Prote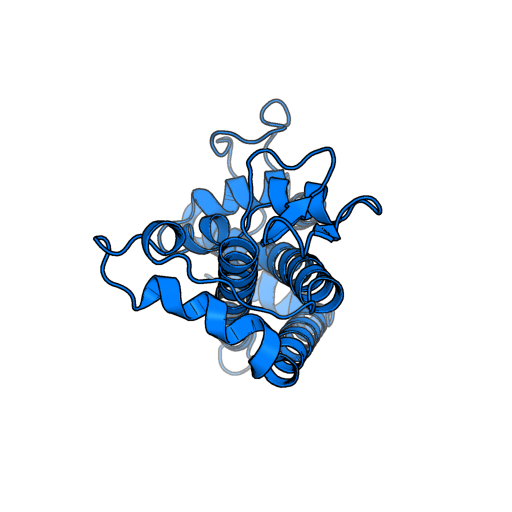in AF-A0A1R1IAG7-F1 (afdb_monomer)

pLDDT: mean 88.32, std 8.32, range [60.31, 97.88]

Foldseek 3Di:
DVQLLVVLLVCVVVCNLVVLLVLLVVLLVLCVVCVVPQVLLCVVVVDDPPDDCVVVVDFDLDFCLVSLLVSQLSLLVSLLLLLLSVQLVVCCVVPVHSFDPPQDAQPPQPVSVDTDHNGSVSLSPDDSSNSLSSQCPRPPRVLLSVLRDPQVNVQCPDPQWGQDSVVQWTDGPRDPDTGHPSNSSNSSVSSSVSSVVSSVVSVVSCVSNDPVVD

Solvent-accessible surface area (backbone atoms only — not comparable to full-atom values): 12077 Å² total; per-residue (Å²): 100,68,44,41,34,55,53,40,36,54,33,49,76,70,43,54,52,56,57,52,51,51,52,51,52,53,50,53,48,53,49,60,76,42,36,90,77,32,56,70,21,48,46,69,79,76,48,60,94,88,64,57,56,73,81,70,65,68,70,79,94,68,87,57,52,69,62,51,49,50,53,35,49,52,40,48,52,57,44,58,69,55,49,55,60,62,52,26,49,49,18,16,74,77,66,50,31,33,42,45,60,69,90,69,74,52,73,90,29,85,62,63,90,53,76,60,47,85,27,52,73,52,46,67,70,47,56,62,72,48,48,38,26,59,41,49,74,36,89,97,47,27,64,53,48,72,40,54,59,66,63,58,46,58,21,58,70,37,92,72,38,44,70,39,79,88,81,46,26,51,44,33,97,59,50,95,58,94,37,43,47,62,59,50,27,26,51,36,36,30,30,54,51,35,45,54,55,50,51,56,52,50,55,56,48,53,58,56,42,34,76,91,74,109

Nearest PDB structures (foldseek):
  8xm6-assembly1_B  TM=2.042E-01  e=6.986E+00  Homo sapiens

Mean predicted aligned error: 5.47 Å

Radius of gyration: 18.98 Å; Cα contacts (8 Å, |Δi|>4): 256; chains: 1; bounding box: 51×34×49 Å

Structure (mmCIF, N/CA/C/O backbone):
data_AF-A0A1R1IAG7-F1
#
_entry.id   AF-A0A1R1IAG7-F1
#
loop_
_atom_site.group_PDB
_atom_site.id
_atom_site.type_symbol
_atom_site.label_atom_id
_atom_site.label_alt_id
_atom_site.label_comp_id
_atom_site.label_asym_id
_atom_site.label_entity_id
_atom_site.label_seq_id
_atom_site.pdbx_PDB_ins_code
_atom_site.Cartn_x
_atom_site.Cartn_y
_atom_site.Cartn_z
_atom_site.occupancy
_atom_site.B_iso_or_equiv
_atom_site.auth_seq_id
_atom_site.auth_comp_id
_atom_site.auth_asym_id
_atom_site.auth_atom_id
_atom_site.pdbx_PDB_model_num
ATOM 1 N N . MET A 1 1 ? 13.620 -9.160 -20.235 1.00 62.25 1 MET A N 1
ATOM 2 C CA . MET A 1 1 ? 14.274 -9.433 -18.930 1.00 62.25 1 MET A CA 1
ATOM 3 C C . MET A 1 1 ? 15.500 -8.558 -18.696 1.00 62.25 1 MET A C 1
ATOM 5 O O . MET A 1 1 ? 15.634 -8.040 -17.596 1.00 62.25 1 MET A O 1
ATOM 9 N N . GLU A 1 2 ? 16.355 -8.345 -19.699 1.00 75.25 2 GLU A N 1
ATOM 10 C CA . GLU A 1 2 ? 17.553 -7.494 -19.588 1.00 75.25 2 GLU A CA 1
ATOM 11 C C . GLU A 1 2 ? 17.245 -6.055 -19.126 1.00 75.25 2 GLU A C 1
ATOM 13 O O . GLU A 1 2 ? 17.855 -5.575 -18.174 1.00 75.25 2 GLU A O 1
ATOM 18 N N . GLY A 1 3 ? 16.199 -5.421 -19.678 1.00 82.19 3 GLY A N 1
ATOM 19 C CA . GLY A 1 3 ? 15.762 -4.080 -19.260 1.00 82.19 3 GLY A CA 1
ATOM 20 C C . GLY A 1 3 ? 15.342 -3.973 -17.785 1.00 82.19 3 GLY A C 1
ATOM 21 O O . GLY A 1 3 ? 15.670 -2.991 -17.123 1.00 82.19 3 GLY A O 1
ATOM 22 N N . TYR A 1 4 ? 14.686 -5.001 -17.229 1.00 86.81 4 TYR A N 1
ATOM 23 C CA . TYR A 1 4 ? 14.318 -5.013 -15.806 1.00 86.81 4 TYR A CA 1
ATOM 24 C C . TYR A 1 4 ? 15.542 -5.155 -14.903 1.00 86.81 4 TYR A C 1
ATOM 26 O O . TYR A 1 4 ? 15.634 -4.471 -13.890 1.00 86.81 4 TYR A O 1
ATOM 34 N N . ARG A 1 5 ? 16.508 -6.004 -15.278 1.00 87.06 5 ARG A N 1
ATOM 35 C CA . ARG A 1 5 ? 17.756 -6.163 -14.514 1.00 87.06 5 ARG A CA 1
ATOM 36 C C . ARG A 1 5 ? 18.566 -4.874 -14.492 1.00 87.06 5 ARG A C 1
ATOM 38 O O . ARG A 1 5 ? 19.004 -4.466 -13.425 1.00 87.06 5 ARG A O 1
ATOM 45 N N . LEU A 1 6 ? 18.708 -4.201 -15.636 1.00 88.38 6 LEU A N 1
ATOM 46 C CA . LEU A 1 6 ? 19.375 -2.896 -15.709 1.00 88.38 6 LEU A CA 1
ATOM 47 C C . LEU A 1 6 ? 18.689 -1.860 -14.812 1.00 88.38 6 LEU A C 1
ATOM 49 O O . LEU A 1 6 ? 19.360 -1.158 -14.058 1.00 88.38 6 LEU A O 1
ATOM 53 N N . TYR A 1 7 ? 17.355 -1.811 -14.832 1.00 90.44 7 TYR A N 1
ATOM 54 C CA . TYR A 1 7 ? 16.583 -0.947 -13.942 1.00 90.44 7 TYR A CA 1
ATOM 55 C C . TYR A 1 7 ? 16.808 -1.278 -12.460 1.00 90.44 7 TYR A C 1
ATOM 57 O O . TYR A 1 7 ? 17.074 -0.374 -11.670 1.00 90.44 7 TYR A O 1
ATOM 65 N N . MET A 1 8 ? 16.758 -2.557 -12.079 1.00 91.06 8 MET A N 1
ATOM 66 C CA . MET A 1 8 ? 16.961 -2.975 -10.690 1.00 91.06 8 MET A CA 1
ATOM 67 C C . MET A 1 8 ? 18.398 -2.746 -10.207 1.00 91.06 8 MET A C 1
ATOM 69 O O . MET A 1 8 ? 18.582 -2.293 -9.080 1.00 91.06 8 MET A O 1
ATOM 73 N N . ASN A 1 9 ? 19.401 -2.981 -11.058 1.00 89.88 9 ASN A N 1
ATOM 74 C CA . ASN A 1 9 ? 20.801 -2.666 -10.767 1.00 89.88 9 ASN A CA 1
ATOM 75 C C . ASN A 1 9 ? 20.988 -1.166 -10.531 1.00 89.88 9 ASN A C 1
ATOM 77 O O . ASN A 1 9 ? 21.542 -0.786 -9.508 1.00 89.88 9 ASN A O 1
ATOM 81 N N . GLY A 1 10 ? 20.435 -0.312 -11.399 1.00 90.44 10 GLY A N 1
ATOM 82 C CA . GLY A 1 10 ? 20.512 1.138 -11.210 1.00 90.44 10 GLY A CA 1
ATOM 83 C C . GLY A 1 10 ? 19.885 1.607 -9.891 1.00 90.44 10 GLY A C 1
ATOM 84 O O . GLY A 1 10 ? 20.410 2.510 -9.240 1.00 90.44 10 GLY A O 1
ATOM 85 N N . ARG A 1 11 ? 18.793 0.970 -9.447 1.00 90.69 11 ARG A N 1
ATOM 86 C CA . ARG A 1 11 ? 18.184 1.266 -8.139 1.00 90.69 11 ARG A CA 1
ATOM 87 C C . ARG A 1 11 ? 19.019 0.775 -6.968 1.00 90.69 11 ARG A C 1
ATOM 89 O O . ARG A 1 11 ? 19.109 1.489 -5.971 1.00 90.69 11 ARG A O 1
ATOM 96 N N . LEU A 1 12 ? 19.627 -0.404 -7.085 1.00 90.69 12 LEU A N 1
ATOM 97 C CA . LEU A 1 12 ? 20.561 -0.909 -6.084 1.00 90.69 12 LEU A CA 1
ATOM 98 C C . LEU A 1 12 ? 21.774 0.023 -5.951 1.00 90.69 12 LEU A C 1
ATOM 100 O O . LEU A 1 12 ? 22.092 0.434 -4.839 1.00 90.69 12 LEU A O 1
ATOM 104 N N . ASP A 1 13 ? 22.378 0.422 -7.071 1.00 91.56 13 ASP A N 1
ATOM 105 C CA . ASP A 1 13 ? 23.545 1.312 -7.108 1.00 91.56 13 ASP A CA 1
ATOM 106 C C . ASP A 1 13 ? 23.226 2.699 -6.525 1.00 91.56 13 ASP A C 1
ATOM 108 O O . ASP A 1 13 ? 24.060 3.313 -5.865 1.00 91.56 13 ASP A O 1
ATOM 112 N N . SER A 1 14 ? 21.995 3.186 -6.719 1.00 91.81 14 SER A N 1
ATOM 113 C CA . SER A 1 14 ? 21.527 4.446 -6.125 1.00 91.81 14 SER A CA 1
ATOM 114 C C . SER A 1 14 ? 21.202 4.366 -4.625 1.00 91.81 14 SER A C 1
ATOM 116 O O . SER A 1 14 ? 20.905 5.392 -4.016 1.00 91.81 14 SER A O 1
ATOM 118 N N . GLY A 1 15 ? 21.200 3.166 -4.033 1.00 90.38 15 GLY A N 1
ATOM 119 C CA . GLY A 1 15 ? 20.799 2.915 -2.643 1.00 90.38 15 GLY A CA 1
ATOM 120 C C . GLY A 1 15 ? 19.284 2.912 -2.395 1.00 90.38 15 GLY A C 1
ATOM 121 O O . GLY A 1 15 ? 18.839 2.542 -1.312 1.00 90.38 15 GLY A O 1
ATOM 122 N N . ASP A 1 16 ? 18.475 3.265 -3.394 1.00 90.06 16 ASP A N 1
ATOM 123 C CA . ASP A 1 16 ? 17.021 3.358 -3.263 1.00 90.06 16 ASP A CA 1
ATOM 124 C C . ASP A 1 16 ? 16.360 2.006 -2.938 1.00 90.06 16 ASP A C 1
ATOM 126 O O . ASP A 1 16 ? 15.498 1.940 -2.063 1.00 90.06 16 ASP A O 1
ATOM 130 N N . LEU A 1 17 ? 16.817 0.910 -3.561 1.00 90.12 17 LEU A N 1
ATOM 131 C CA . LEU A 1 17 ? 16.293 -0.430 -3.264 1.00 90.12 17 LEU A CA 1
ATOM 132 C C . LEU A 1 17 ? 16.523 -0.829 -1.795 1.00 90.12 17 LEU A C 1
ATOM 134 O O . LEU A 1 17 ? 15.633 -1.401 -1.173 1.00 90.12 17 LEU A O 1
ATOM 138 N N . LEU A 1 18 ? 17.694 -0.501 -1.238 1.00 91.19 18 LEU A N 1
ATOM 139 C CA . LEU A 1 18 ? 18.027 -0.806 0.157 1.00 91.19 18 LEU A CA 1
ATOM 140 C C . LEU A 1 18 ? 17.198 0.042 1.126 1.00 91.19 18 LEU A C 1
ATOM 142 O O . LEU A 1 18 ? 16.685 -0.482 2.107 1.00 91.19 18 LEU A O 1
ATOM 146 N N . GLY A 1 19 ? 16.999 1.327 0.820 1.00 91.94 19 GLY A N 1
ATOM 147 C CA . GLY A 1 19 ? 16.158 2.197 1.644 1.00 91.94 19 GLY A CA 1
ATOM 148 C C . GLY A 1 19 ? 14.678 1.796 1.636 1.00 91.94 19 GLY A C 1
ATOM 149 O O . GLY A 1 19 ? 13.962 2.035 2.606 1.00 91.94 19 GLY A O 1
ATOM 150 N N . LEU A 1 20 ? 14.192 1.185 0.553 1.00 90.50 20 LEU A N 1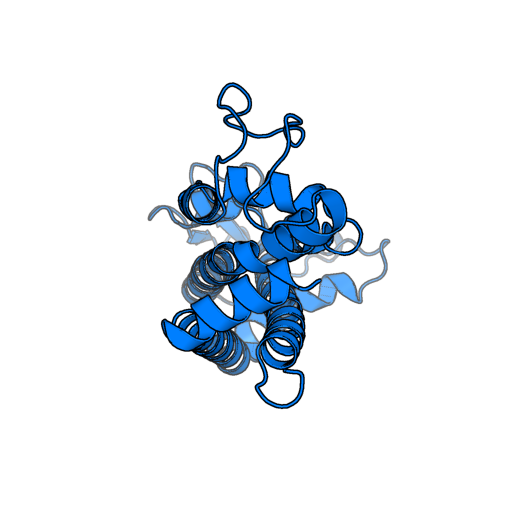
ATOM 151 C CA . LEU A 1 20 ? 12.845 0.613 0.500 1.00 90.50 20 LEU A CA 1
ATOM 152 C C . LEU A 1 20 ? 12.731 -0.688 1.304 1.00 90.50 20 LEU A C 1
ATOM 154 O O . LEU A 1 20 ? 11.729 -0.882 1.995 1.00 90.50 20 LEU A O 1
ATOM 158 N N . GLU A 1 21 ? 13.755 -1.541 1.237 1.00 92.12 21 GLU A N 1
ATOM 159 C CA . GLU A 1 21 ? 13.859 -2.769 2.031 1.00 92.12 21 GLU A CA 1
ATOM 160 C C . GLU A 1 21 ? 13.871 -2.467 3.533 1.00 92.12 21 GLU A C 1
ATOM 162 O O . GLU A 1 21 ? 13.053 -3.018 4.267 1.00 92.12 21 GLU A O 1
ATOM 167 N N . GLU A 1 22 ? 14.720 -1.535 3.970 1.00 94.25 22 GLU A N 1
ATOM 168 C CA . GLU A 1 22 ? 14.809 -1.085 5.363 1.00 94.25 22 GLU A CA 1
ATOM 169 C C . GLU A 1 22 ? 13.449 -0.612 5.885 1.00 94.25 22 GLU A C 1
ATOM 171 O O . GLU A 1 22 ? 12.951 -1.149 6.870 1.00 94.25 22 GLU A O 1
ATOM 176 N N . ARG A 1 23 ? 12.774 0.290 5.162 1.00 94.56 23 ARG A N 1
ATOM 177 C CA . ARG A 1 23 ? 11.459 0.816 5.573 1.00 94.56 23 ARG A CA 1
ATOM 178 C C . ARG A 1 23 ? 10.384 -0.256 5.686 1.00 94.56 23 ARG A C 1
ATOM 180 O O . ARG A 1 23 ? 9.527 -0.173 6.559 1.00 94.56 23 ARG A O 1
ATOM 187 N N . ILE A 1 24 ? 10.377 -1.236 4.781 1.00 94.75 24 ILE A N 1
ATOM 188 C CA . ILE A 1 24 ? 9.413 -2.338 4.863 1.00 94.75 24 ILE A CA 1
ATOM 189 C C . ILE A 1 24 ? 9.698 -3.209 6.077 1.00 94.75 24 ILE A C 1
ATOM 191 O O . ILE A 1 24 ? 8.757 -3.607 6.760 1.00 94.75 24 ILE A O 1
ATOM 195 N N . LEU A 1 25 ? 10.968 -3.504 6.352 1.00 95.06 25 LEU A N 1
ATOM 196 C CA . LEU A 1 25 ? 11.347 -4.284 7.523 1.00 95.06 25 LEU A CA 1
ATOM 197 C C . LEU A 1 25 ? 11.007 -3.542 8.817 1.00 95.06 25 LEU A C 1
ATOM 199 O O . LEU A 1 25 ? 10.413 -4.147 9.702 1.00 95.06 25 LEU A O 1
ATOM 203 N N . GLU A 1 26 ? 11.306 -2.246 8.907 1.00 96.75 26 GLU A N 1
ATOM 204 C CA . GLU A 1 26 ? 10.928 -1.389 10.037 1.00 96.75 26 GLU A CA 1
ATOM 205 C C . GLU A 1 26 ? 9.417 -1.404 10.281 1.00 96.75 26 GLU A C 1
ATOM 207 O O . GLU A 1 26 ? 8.973 -1.638 11.403 1.00 96.75 26 GLU A O 1
ATOM 212 N N . GLU A 1 27 ? 8.618 -1.232 9.227 1.00 97.25 27 GLU A N 1
ATOM 213 C CA . GLU A 1 27 ? 7.162 -1.249 9.348 1.00 97.25 27 GLU A CA 1
ATOM 214 C C . GLU A 1 27 ? 6.645 -2.636 9.765 1.00 97.25 27 GLU A C 1
ATOM 216 O O . GLU A 1 27 ? 5.799 -2.748 10.649 1.00 97.25 27 GLU A O 1
ATOM 221 N N . ILE A 1 28 ? 7.180 -3.719 9.191 1.00 97.12 28 ILE A N 1
ATOM 222 C CA . ILE A 1 28 ? 6.825 -5.086 9.599 1.00 97.12 28 ILE A CA 1
ATOM 223 C C . ILE A 1 28 ? 7.185 -5.324 11.069 1.00 97.12 28 ILE A C 1
ATOM 225 O O . ILE A 1 28 ? 6.383 -5.910 11.795 1.00 97.12 28 ILE A O 1
ATOM 229 N N . MET A 1 29 ? 8.357 -4.870 11.524 1.00 97.31 29 MET A N 1
ATOM 230 C CA . MET A 1 29 ? 8.766 -4.983 12.926 1.00 97.31 29 MET A CA 1
ATOM 231 C C . MET A 1 29 ? 7.814 -4.217 13.844 1.00 97.31 29 MET A C 1
ATOM 233 O O . MET A 1 29 ? 7.378 -4.780 14.844 1.00 97.31 29 MET A O 1
ATOM 237 N N . LEU A 1 30 ? 7.399 -3.006 13.466 1.00 96.69 30 LEU A N 1
ATOM 238 C CA . LEU A 1 30 ? 6.414 -2.233 14.223 1.00 96.69 30 LEU A CA 1
ATOM 239 C C . LEU A 1 30 ? 5.076 -2.982 14.349 1.00 96.69 30 LEU A C 1
ATOM 241 O O . LEU A 1 30 ? 4.485 -3.040 15.429 1.00 96.69 30 LEU A O 1
ATOM 245 N N . PHE A 1 31 ? 4.609 -3.618 13.272 1.00 97.50 31 PHE A N 1
ATOM 246 C CA . PHE A 1 31 ? 3.437 -4.491 13.341 1.00 97.50 31 PHE A CA 1
ATOM 247 C C . PHE A 1 31 ? 3.677 -5.693 14.267 1.00 97.50 31 PHE A C 1
ATOM 249 O O . PHE A 1 31 ? 2.797 -6.036 15.053 1.00 97.50 31 PHE A O 1
ATOM 256 N N . VAL A 1 32 ? 4.845 -6.335 14.223 1.00 96.75 32 VAL A N 1
ATOM 257 C CA . VAL A 1 32 ? 5.167 -7.462 15.116 1.00 96.75 32 VAL A CA 1
ATOM 258 C C . VAL A 1 32 ? 5.165 -7.031 16.587 1.00 96.75 32 VAL A C 1
ATOM 260 O O . VAL A 1 32 ? 4.588 -7.729 17.419 1.00 96.75 32 VAL A O 1
ATOM 263 N N . GLU A 1 33 ? 5.735 -5.871 16.909 1.00 96.94 33 GLU A N 1
ATOM 264 C CA . GLU A 1 33 ? 5.734 -5.306 18.265 1.00 96.94 33 GLU A CA 1
ATOM 265 C C . GLU A 1 33 ? 4.317 -5.009 18.771 1.00 96.94 33 GLU A C 1
ATOM 267 O O . GLU A 1 33 ? 4.023 -5.192 19.950 1.00 96.94 33 GLU A O 1
ATOM 272 N N . GLN A 1 34 ? 3.416 -4.602 17.874 1.00 95.94 34 GLN A N 1
ATOM 273 C CA . GLN A 1 34 ? 2.017 -4.293 18.181 1.00 95.94 34 GLN A CA 1
ATOM 274 C C . GLN A 1 34 ? 1.063 -5.467 17.908 1.00 95.94 34 GLN A C 1
ATOM 276 O O . GLN A 1 34 ? -0.144 -5.262 17.762 1.00 95.94 34 GLN A O 1
ATOM 281 N N . ALA A 1 35 ? 1.565 -6.705 17.824 1.00 93.69 35 ALA A N 1
ATOM 282 C CA . ALA A 1 35 ? 0.771 -7.862 17.405 1.00 93.69 35 ALA A CA 1
ATOM 283 C C . ALA A 1 35 ? -0.503 -8.071 18.239 1.00 93.69 35 ALA A C 1
ATOM 285 O O . ALA A 1 35 ? -1.549 -8.405 17.684 1.00 93.69 35 ALA A O 1
ATOM 286 N N . GLU A 1 36 ? -0.458 -7.847 19.553 1.00 90.25 36 GLU A N 1
ATOM 287 C CA . GLU A 1 36 ? -1.632 -8.007 20.426 1.00 90.25 36 GLU A CA 1
ATOM 288 C C . GLU A 1 36 ? -2.760 -7.010 20.121 1.00 90.25 36 GLU A C 1
ATOM 290 O O . GLU A 1 36 ? -3.925 -7.297 20.399 1.00 90.25 36 GLU A O 1
ATOM 295 N N . THR A 1 37 ? -2.414 -5.872 19.522 1.00 90.56 37 THR A N 1
ATOM 296 C CA . THR A 1 37 ? -3.319 -4.764 19.214 1.00 90.56 37 THR A CA 1
ATOM 297 C C . THR A 1 37 ? -4.118 -5.026 17.938 1.00 90.56 37 THR A C 1
ATOM 299 O O . THR A 1 37 ? -5.319 -4.763 17.884 1.00 90.56 37 THR A O 1
ATOM 302 N N . TRP A 1 38 ? -3.480 -5.572 16.894 1.00 91.81 38 TRP A N 1
ATOM 303 C CA . TRP A 1 38 ? -4.116 -5.715 15.576 1.00 91.81 38 TRP A CA 1
ATOM 304 C C . TRP A 1 38 ? -4.447 -7.154 15.169 1.00 91.81 38 TRP A C 1
ATOM 306 O O . TRP A 1 38 ? -5.346 -7.359 14.356 1.00 91.81 38 TRP A O 1
ATOM 316 N N . ARG A 1 39 ? -3.777 -8.175 15.720 1.00 89.94 39 ARG A N 1
ATOM 317 C CA . ARG A 1 39 ? -3.897 -9.560 15.223 1.00 89.94 39 ARG A CA 1
ATOM 318 C C . ARG A 1 39 ? -5.305 -10.137 15.351 1.00 89.94 39 ARG A C 1
ATOM 320 O O . ARG A 1 39 ? -5.679 -11.003 14.563 1.00 89.94 39 ARG A O 1
ATOM 327 N N . ILE A 1 40 ? -6.111 -9.647 16.297 1.00 86.38 40 ILE A N 1
ATOM 328 C CA . ILE A 1 40 ? -7.519 -10.053 16.425 1.00 86.38 40 ILE A CA 1
ATOM 329 C C . ILE A 1 40 ? -8.343 -9.704 15.176 1.00 86.38 40 ILE A C 1
ATOM 331 O O . ILE A 1 40 ? -9.304 -10.403 14.871 1.00 86.38 40 ILE A O 1
ATOM 335 N N . GLY A 1 41 ? -7.936 -8.698 14.396 1.00 86.31 41 GLY A N 1
ATOM 336 C CA . GLY A 1 41 ? -8.561 -8.367 13.114 1.00 86.31 41 GLY A CA 1
ATOM 337 C C . GLY A 1 41 ? -8.438 -9.475 12.068 1.00 86.31 41 GLY A C 1
ATOM 338 O O . GLY A 1 41 ? -9.266 -9.561 11.166 1.00 86.31 41 GLY A O 1
ATOM 339 N N . MET A 1 42 ? -7.472 -10.387 12.218 1.00 86.62 42 MET A N 1
ATOM 340 C CA . MET A 1 42 ? -7.367 -11.561 11.354 1.00 86.62 42 MET A CA 1
ATOM 341 C C . MET A 1 42 ? -8.491 -12.573 11.596 1.00 86.62 42 MET A C 1
ATOM 343 O O . MET A 1 42 ? -8.709 -13.432 10.746 1.00 86.62 42 MET A O 1
ATOM 347 N N . LEU A 1 43 ? -9.199 -12.498 12.731 1.00 82.38 43 LEU A N 1
ATOM 348 C CA . LEU A 1 43 ? -10.226 -13.469 13.105 1.00 82.38 43 LEU A CA 1
ATOM 349 C C . LEU A 1 43 ? -11.298 -13.609 12.022 1.00 82.38 43 LEU A C 1
ATOM 351 O O . LEU A 1 43 ? -11.627 -14.734 11.658 1.00 82.38 43 LEU A O 1
ATOM 355 N N . ALA A 1 44 ? -11.769 -12.494 11.455 1.00 73.06 44 ALA A N 1
ATOM 356 C CA . ALA A 1 44 ? -12.804 -12.490 10.419 1.00 73.06 44 ALA A CA 1
ATOM 357 C C . ALA A 1 44 ? -12.441 -13.357 9.197 1.00 73.06 44 ALA A C 1
ATOM 359 O O . ALA A 1 44 ? -13.322 -13.892 8.540 1.00 73.06 44 ALA A O 1
ATOM 360 N N . ARG A 1 45 ? -11.145 -13.558 8.924 1.00 73.50 45 ARG A N 1
ATOM 361 C CA . ARG A 1 45 ? -10.656 -14.389 7.810 1.00 73.50 45 ARG A CA 1
ATOM 362 C C . ARG A 1 45 ? -10.734 -15.888 8.083 1.00 73.50 45 ARG A C 1
ATOM 364 O O . ARG A 1 45 ? -10.719 -16.682 7.151 1.00 73.50 45 ARG A O 1
ATOM 371 N N . TYR A 1 46 ? -10.749 -16.271 9.356 1.00 77.00 46 TYR A N 1
ATOM 372 C CA . TYR A 1 46 ? -10.844 -17.662 9.802 1.00 77.00 46 TYR A CA 1
ATOM 373 C C . TYR A 1 46 ? -12.255 -18.025 10.267 1.00 77.00 46 TYR A C 1
ATOM 375 O O . TYR A 1 46 ? -12.524 -19.179 10.603 1.00 77.00 46 TYR A O 1
ATOM 383 N N . MET A 1 47 ? -13.151 -17.041 10.309 1.00 75.56 47 MET A N 1
ATOM 384 C CA . MET A 1 47 ? -14.563 -17.257 10.560 1.00 75.56 47 MET A CA 1
ATOM 385 C C . MET A 1 47 ? -15.248 -17.734 9.286 1.00 75.56 47 MET A C 1
ATOM 387 O O . MET A 1 47 ? -14.854 -17.391 8.173 1.00 75.56 47 MET A O 1
ATOM 391 N N . ARG A 1 48 ? -16.277 -18.562 9.457 1.00 70.56 48 ARG A N 1
ATOM 392 C CA . ARG A 1 48 ? -17.119 -18.979 8.339 1.00 70.56 48 ARG A CA 1
ATOM 393 C C . ARG A 1 48 ? -17.903 -17.770 7.821 1.00 70.56 48 ARG A C 1
ATOM 395 O O . ARG A 1 48 ? -18.293 -16.910 8.606 1.00 70.56 48 ARG A O 1
ATOM 402 N N . GLU A 1 49 ? -18.181 -17.755 6.522 1.00 75.31 49 GLU A N 1
ATOM 403 C CA . GLU A 1 49 ? -18.901 -16.663 5.849 1.00 75.31 49 GLU A CA 1
ATOM 404 C C . GLU A 1 49 ? -20.323 -16.431 6.394 1.00 75.31 49 GLU A C 1
ATOM 406 O O . GLU A 1 49 ? -20.868 -15.343 6.242 1.00 75.31 49 GLU A O 1
ATOM 411 N N . ASP A 1 50 ? -20.923 -17.433 7.048 1.00 77.94 50 ASP A N 1
ATOM 412 C CA . ASP A 1 50 ? -22.253 -17.352 7.664 1.00 77.94 50 ASP A CA 1
ATOM 413 C C . ASP A 1 50 ? -22.255 -16.701 9.056 1.00 77.94 50 ASP A C 1
ATOM 415 O O . ASP A 1 50 ? -23.320 -16.551 9.659 1.00 77.94 50 ASP A O 1
ATOM 419 N N . VAL A 1 51 ? -21.087 -16.339 9.598 1.00 72.25 51 VAL A N 1
ATOM 420 C CA . VAL A 1 51 ? -20.988 -15.766 10.940 1.00 72.25 51 VAL A CA 1
ATOM 421 C C . VAL A 1 51 ? -20.895 -14.249 10.875 1.00 72.25 51 VAL A C 1
ATOM 423 O O . VAL A 1 51 ? -19.861 -13.679 10.535 1.00 72.25 51 VAL A O 1
ATOM 426 N N . ASP A 1 52 ? -21.974 -13.601 11.302 1.00 73.25 52 ASP A N 1
ATOM 427 C CA . ASP A 1 52 ? -22.036 -12.156 11.467 1.00 73.25 52 ASP A CA 1
ATOM 428 C C . ASP A 1 52 ? -21.586 -11.750 12.884 1.00 73.25 52 ASP A C 1
ATOM 430 O O . ASP A 1 52 ? -22.237 -12.038 13.895 1.00 73.25 52 ASP A O 1
ATOM 434 N N . LEU A 1 53 ? -20.444 -11.067 12.956 1.00 70.19 53 LEU A N 1
ATOM 435 C CA . LEU A 1 53 ? -19.860 -10.559 14.197 1.00 70.19 53 LEU A CA 1
ATOM 436 C C . LEU A 1 53 ? -20.712 -9.472 14.867 1.00 70.19 53 LEU A C 1
ATOM 438 O O . LEU A 1 53 ? -20.669 -9.336 16.095 1.00 70.19 53 LEU A O 1
ATOM 442 N N . GLU A 1 54 ? -21.497 -8.715 14.097 1.00 69.12 54 GLU A N 1
ATOM 443 C CA . GLU A 1 54 ? -22.438 -7.744 14.646 1.00 69.12 54 GLU A CA 1
ATOM 444 C C . GLU A 1 54 ? -23.609 -8.443 15.338 1.00 69.12 54 GLU A C 1
ATOM 446 O O . GLU A 1 54 ? -23.974 -8.043 16.446 1.00 69.12 54 GLU A O 1
ATOM 451 N N . VAL A 1 55 ? -24.141 -9.519 14.743 1.00 68.50 55 VAL A N 1
ATOM 452 C CA . VAL A 1 55 ? -25.223 -10.334 15.332 1.00 68.50 55 VAL A CA 1
ATOM 453 C C . VAL A 1 55 ? -24.781 -10.988 16.639 1.00 68.50 55 VAL A C 1
ATOM 455 O O . VAL A 1 55 ? -25.559 -11.064 17.589 1.00 68.50 55 VAL A O 1
ATOM 458 N N . LEU A 1 56 ? -23.519 -11.414 16.725 1.00 66.56 56 LEU A N 1
ATOM 459 C CA . LEU A 1 56 ? -22.955 -11.971 17.957 1.00 66.56 56 LEU A CA 1
ATOM 460 C C . LEU A 1 56 ? -22.725 -10.918 19.052 1.00 66.56 56 LEU A C 1
ATOM 462 O O . LEU A 1 56 ? -22.390 -11.277 20.181 1.00 66.56 56 LEU A O 1
ATOM 466 N N . GLY A 1 57 ? -22.873 -9.626 18.740 1.00 64.56 57 GLY A N 1
ATOM 467 C CA . GLY A 1 57 ? -22.599 -8.539 19.676 1.00 64.56 57 GLY A CA 1
ATOM 468 C C . GLY A 1 57 ? -21.135 -8.489 20.114 1.00 64.56 57 GLY A C 1
ATOM 469 O O . GLY A 1 57 ? -20.830 -7.944 21.175 1.00 64.56 57 GLY A O 1
ATOM 470 N N . TRP A 1 58 ? -20.220 -9.070 19.332 1.00 66.88 58 TRP A N 1
ATOM 471 C CA . TRP A 1 58 ? -18.807 -9.094 19.682 1.00 66.88 58 TRP A CA 1
ATOM 472 C C . TRP A 1 58 ? -18.231 -7.684 19.572 1.00 66.88 58 TRP A C 1
ATOM 474 O O . TRP A 1 58 ? -18.362 -6.979 18.565 1.00 66.88 58 TRP A O 1
ATOM 484 N N . ARG A 1 59 ? -17.612 -7.246 20.665 1.00 66.69 59 ARG A N 1
ATOM 485 C CA . ARG A 1 59 ? -16.998 -5.930 20.801 1.00 66.69 59 ARG A CA 1
ATOM 486 C C . ARG A 1 59 ? -15.633 -6.119 21.434 1.00 66.69 59 ARG A C 1
ATOM 488 O O . ARG A 1 59 ? -15.512 -6.733 22.492 1.00 66.69 59 ARG A O 1
ATOM 495 N N . VAL A 1 60 ? -14.604 -5.573 20.798 1.00 66.81 60 VAL A N 1
ATOM 496 C CA . VAL A 1 60 ? -13.299 -5.461 21.443 1.00 66.81 60 VAL A CA 1
ATOM 497 C C . VAL A 1 60 ? -13.380 -4.270 22.390 1.00 66.81 60 VAL A C 1
ATOM 499 O O . VAL A 1 60 ? -13.438 -3.123 21.957 1.00 66.81 60 VAL A O 1
ATOM 502 N N . MET A 1 61 ? -13.403 -4.541 23.692 1.00 65.06 61 MET A N 1
ATOM 503 C CA . MET A 1 61 ? -13.410 -3.513 24.738 1.00 65.06 61 MET A CA 1
ATOM 504 C C . MET A 1 61 ? -11.986 -2.981 24.971 1.00 65.06 61 MET A C 1
ATOM 506 O O . MET A 1 61 ? -11.447 -3.071 26.072 1.00 65.06 61 MET A O 1
ATOM 510 N N . ARG A 1 62 ? -11.342 -2.475 23.913 1.00 72.25 62 ARG A N 1
ATOM 511 C CA . ARG A 1 62 ? -10.028 -1.815 23.966 1.00 72.25 62 ARG A CA 1
ATOM 512 C C . ARG A 1 62 ? -10.074 -0.498 23.206 1.00 72.25 62 ARG A C 1
ATOM 514 O O . ARG A 1 62 ? -10.826 -0.343 22.247 1.00 72.25 62 ARG A O 1
ATOM 521 N N . ASN A 1 63 ? -9.258 0.458 23.642 1.00 79.25 63 ASN A N 1
ATOM 522 C CA . ASN A 1 63 ? -9.125 1.750 22.977 1.00 79.25 63 ASN A CA 1
ATOM 523 C C . ASN A 1 63 ? -7.703 1.983 22.469 1.00 79.25 63 ASN A C 1
ATOM 525 O O . ASN A 1 63 ? -7.027 2.923 22.874 1.00 79.25 63 ASN A O 1
ATOM 529 N N . GLU A 1 64 ? -7.253 1.125 21.562 1.00 90.88 64 GLU A N 1
ATOM 530 C CA . GLU A 1 64 ? -5.929 1.240 20.934 1.00 90.88 64 GLU A CA 1
ATOM 531 C C . GLU A 1 64 ? -6.024 1.942 19.568 1.00 90.88 64 GLU A C 1
ATOM 533 O O . GLU A 1 64 ? -5.177 1.770 18.695 1.00 90.88 64 GLU A O 1
ATOM 538 N N . PHE A 1 65 ? -7.083 2.737 19.354 1.00 91.62 65 PHE A N 1
ATOM 539 C CA . PHE A 1 65 ? -7.382 3.348 18.057 1.00 91.62 65 PHE A CA 1
ATOM 540 C C . PHE A 1 65 ? -6.233 4.199 17.514 1.00 91.62 65 PHE A C 1
ATOM 542 O O . PHE A 1 65 ? -5.950 4.121 16.326 1.00 91.62 65 PHE A O 1
ATOM 549 N N . ALA A 1 66 ? -5.563 4.987 18.361 1.00 92.75 66 ALA A N 1
ATOM 550 C CA . ALA A 1 66 ? -4.443 5.817 17.920 1.00 92.75 66 ALA A CA 1
ATOM 551 C C . ALA A 1 66 ? -3.297 4.966 17.344 1.00 92.75 66 ALA A C 1
ATOM 553 O O . ALA A 1 66 ? -2.823 5.255 16.251 1.00 92.75 66 ALA A O 1
ATOM 554 N N . ILE A 1 67 ? -2.939 3.872 18.025 1.00 94.62 67 ILE A N 1
ATOM 555 C CA . ILE A 1 67 ? -1.902 2.930 17.577 1.00 94.62 67 ILE A CA 1
ATOM 556 C C . ILE A 1 67 ? -2.320 2.286 16.251 1.00 94.62 67 ILE A C 1
ATOM 558 O O . ILE A 1 67 ? -1.573 2.315 15.280 1.00 94.62 67 ILE A O 1
ATOM 562 N N . LEU A 1 68 ? -3.545 1.759 16.183 1.00 94.88 68 LEU A N 1
ATOM 563 C CA . LEU A 1 68 ? -4.091 1.120 14.981 1.00 94.88 68 LEU A CA 1
ATOM 564 C C . LEU A 1 68 ? -4.178 2.074 13.784 1.00 94.88 68 LEU A C 1
ATOM 566 O O . LEU A 1 68 ? -3.890 1.685 12.655 1.00 94.88 68 LEU A O 1
ATOM 570 N N . ARG A 1 69 ? -4.572 3.328 14.021 1.00 95.25 69 ARG A N 1
ATOM 571 C CA . ARG A 1 69 ? -4.601 4.387 13.008 1.00 95.25 69 ARG A CA 1
ATOM 572 C C . ARG A 1 69 ? -3.209 4.647 12.460 1.00 95.25 69 ARG A C 1
ATOM 574 O O . ARG A 1 69 ? -3.058 4.726 11.244 1.00 95.25 69 ARG A O 1
ATOM 581 N N . ASP A 1 70 ? -2.222 4.777 13.335 1.00 96.12 70 ASP A N 1
ATOM 582 C CA . ASP A 1 70 ? -0.860 5.091 12.923 1.00 96.12 70 ASP A CA 1
ATOM 583 C C . ASP A 1 70 ? -0.251 3.910 12.143 1.00 96.12 70 ASP A C 1
ATOM 585 O O . ASP A 1 70 ? 0.267 4.129 11.049 1.00 96.12 70 ASP A O 1
ATOM 589 N N . LEU A 1 71 ? -0.455 2.665 12.601 1.00 97.38 71 LEU A N 1
ATOM 590 C CA . LEU A 1 71 ? -0.113 1.442 11.853 1.00 97.38 71 LEU A CA 1
ATOM 591 C C . LEU A 1 71 ? -0.769 1.410 10.465 1.00 97.38 71 LEU A C 1
ATOM 593 O O . LEU A 1 71 ? -0.117 1.117 9.464 1.00 97.38 71 LEU A O 1
ATOM 597 N N . TYR A 1 72 ? -2.065 1.732 10.382 1.00 97.25 72 TYR A N 1
ATOM 598 C CA . TYR A 1 72 ? -2.781 1.745 9.108 1.00 97.25 72 TYR A CA 1
ATOM 599 C C . TYR A 1 72 ? -2.199 2.784 8.147 1.00 97.25 72 TYR A C 1
ATOM 601 O O . TYR A 1 72 ? -1.941 2.479 6.984 1.00 97.25 72 TYR A O 1
ATOM 609 N N . ILE A 1 73 ? -2.009 4.023 8.612 1.00 96.88 73 ILE A N 1
ATOM 610 C CA . ILE A 1 73 ? -1.539 5.128 7.771 1.00 96.88 73 ILE A CA 1
ATOM 611 C C . ILE A 1 73 ? -0.099 4.879 7.322 1.00 96.88 73 ILE A C 1
ATOM 613 O O . ILE A 1 73 ? 0.182 4.991 6.128 1.00 96.88 73 ILE A O 1
ATOM 617 N N . HIS A 1 74 ? 0.807 4.552 8.246 1.00 97.06 74 HIS A N 1
ATOM 618 C CA . HIS A 1 74 ? 2.217 4.345 7.924 1.00 97.06 74 HIS A CA 1
ATOM 619 C C . HIS A 1 74 ? 2.400 3.133 7.014 1.00 97.06 74 HIS A C 1
ATOM 621 O O . HIS A 1 74 ? 2.965 3.278 5.926 1.00 97.06 74 HIS A O 1
ATOM 627 N N . GLY A 1 75 ? 1.796 1.994 7.359 1.00 97.75 75 GLY A N 1
ATOM 628 C CA . GLY A 1 75 ? 1.825 0.805 6.51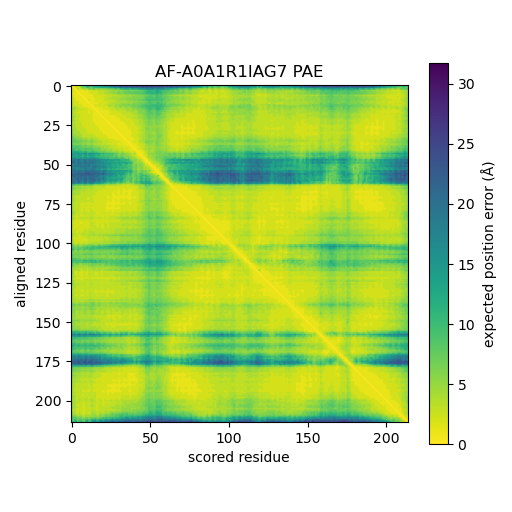9 1.00 97.75 75 GLY A CA 1
ATOM 629 C C . GLY A 1 75 ? 1.232 1.040 5.128 1.00 97.75 75 GLY A C 1
ATOM 630 O O . GLY A 1 75 ? 1.852 0.663 4.132 1.00 97.75 75 GLY A O 1
ATOM 631 N N . PHE A 1 76 ? 0.102 1.750 5.012 1.00 97.88 76 PHE A N 1
ATOM 632 C CA . PHE A 1 76 ? -0.479 2.118 3.713 1.00 97.88 76 PHE A CA 1
ATOM 633 C C . PHE A 1 76 ? 0.507 2.915 2.844 1.00 97.88 76 PHE A C 1
ATOM 635 O O . PHE A 1 76 ? 0.685 2.611 1.660 1.00 97.88 76 PHE A O 1
ATOM 642 N N . GLU A 1 77 ? 1.157 3.936 3.411 1.00 96.75 77 GLU A N 1
ATOM 643 C CA . GLU A 1 77 ? 2.138 4.747 2.683 1.00 96.75 77 GLU A CA 1
ATOM 644 C C . GLU A 1 77 ? 3.383 3.940 2.305 1.00 96.75 77 GLU A C 1
ATOM 646 O O . GLU A 1 77 ? 3.898 4.084 1.192 1.00 96.75 77 GLU A O 1
ATOM 651 N N . THR A 1 78 ? 3.856 3.074 3.201 1.00 96.75 78 THR A N 1
ATOM 652 C CA . THR A 1 78 ? 5.013 2.200 2.976 1.00 96.75 78 THR A CA 1
ATOM 653 C C . THR A 1 78 ? 4.749 1.213 1.839 1.00 96.75 78 THR A C 1
ATOM 655 O O . THR A 1 78 ? 5.572 1.102 0.923 1.00 96.75 78 THR A O 1
ATOM 658 N N . VAL A 1 79 ? 3.573 0.579 1.804 1.00 96.69 79 VAL A N 1
ATOM 659 C CA . VAL A 1 79 ? 3.160 -0.282 0.683 1.00 96.69 79 VAL A CA 1
ATOM 660 C C . VAL A 1 79 ? 3.076 0.527 -0.615 1.00 96.69 79 VAL A C 1
ATOM 662 O O . VAL A 1 79 ? 3.664 0.136 -1.625 1.00 96.69 79 VAL A O 1
ATOM 665 N N . CYS A 1 80 ? 2.414 1.691 -0.603 1.00 95.88 80 CYS A N 1
ATOM 666 C CA . CYS A 1 80 ? 2.229 2.514 -1.804 1.00 95.88 80 CYS A CA 1
ATOM 667 C C . CYS A 1 80 ? 3.545 3.024 -2.416 1.00 95.88 80 CYS A C 1
ATOM 669 O O . CYS A 1 80 ? 3.646 3.161 -3.641 1.00 95.88 80 CYS A O 1
ATOM 671 N N . LYS A 1 81 ? 4.564 3.294 -1.591 1.00 93.00 81 LYS A N 1
ATOM 672 C CA . LYS A 1 81 ? 5.912 3.671 -2.052 1.00 93.00 81 LYS A CA 1
ATOM 673 C C . LYS A 1 81 ? 6.609 2.548 -2.824 1.00 93.00 81 LYS A C 1
ATOM 675 O O . LYS A 1 81 ? 7.401 2.840 -3.712 1.00 93.00 81 LYS A O 1
ATOM 680 N N . ASN A 1 82 ? 6.271 1.292 -2.546 1.00 92.44 82 ASN A N 1
ATOM 681 C CA . ASN A 1 82 ? 6.930 0.122 -3.123 1.00 92.44 82 ASN A CA 1
ATOM 682 C C . ASN A 1 82 ? 6.246 -0.455 -4.374 1.00 92.44 82 ASN A C 1
ATOM 684 O O . ASN A 1 82 ? 6.796 -1.336 -5.036 1.00 92.44 82 ASN A O 1
ATOM 688 N N . LEU A 1 83 ? 5.075 0.063 -4.758 1.00 93.94 83 LEU A N 1
ATOM 689 C CA . LEU A 1 83 ? 4.321 -0.433 -5.921 1.00 93.94 83 LEU A CA 1
ATOM 690 C C . LEU A 1 83 ? 5.071 -0.270 -7.255 1.00 93.94 83 LEU A C 1
ATOM 692 O O . LEU A 1 83 ? 4.787 -0.989 -8.215 1.00 93.94 83 LEU A O 1
ATOM 696 N N . GLY A 1 84 ? 6.028 0.663 -7.329 1.00 92.81 84 GLY A N 1
ATOM 697 C CA . GLY A 1 84 ? 6.798 0.954 -8.542 1.00 92.81 84 GLY A CA 1
ATOM 698 C C . GLY A 1 84 ? 7.463 -0.280 -9.144 1.00 92.81 84 GLY A C 1
ATOM 699 O O . GLY A 1 84 ? 7.394 -0.490 -10.351 1.00 92.81 84 GLY A O 1
ATOM 700 N N . HIS A 1 85 ? 8.024 -1.155 -8.319 1.00 89.50 85 HIS A N 1
ATOM 701 C CA . HIS A 1 85 ? 8.747 -2.323 -8.814 1.00 89.50 85 HIS A CA 1
ATOM 702 C C . HIS A 1 85 ? 7.844 -3.376 -9.459 1.00 89.50 85 HIS A C 1
ATOM 704 O O . HIS A 1 85 ? 8.240 -3.993 -10.449 1.00 89.50 85 HIS A O 1
ATOM 710 N N . MET A 1 86 ? 6.630 -3.559 -8.929 1.00 91.31 86 MET A N 1
ATOM 711 C CA . MET A 1 86 ? 5.624 -4.458 -9.505 1.00 91.31 86 MET A CA 1
ATOM 712 C C . MET A 1 86 ? 5.197 -3.956 -10.889 1.00 91.31 86 MET A C 1
ATOM 714 O O . MET A 1 86 ? 5.125 -4.723 -11.849 1.00 91.31 86 MET A O 1
ATOM 718 N N . VAL A 1 87 ? 4.992 -2.642 -11.014 1.00 94.44 87 VAL A N 1
ATOM 719 C CA . VAL A 1 87 ? 4.651 -1.995 -12.286 1.00 94.44 87 VAL A CA 1
ATOM 720 C C . VAL A 1 87 ? 5.817 -2.056 -13.276 1.00 94.44 87 VAL A C 1
ATOM 722 O O . VAL A 1 87 ? 5.606 -2.401 -14.434 1.00 94.44 87 VAL A O 1
ATOM 725 N N . ALA A 1 88 ? 7.053 -1.810 -12.836 1.00 93.38 88 ALA A N 1
ATOM 726 C CA . ALA A 1 88 ? 8.247 -1.922 -13.677 1.00 93.38 88 ALA A CA 1
ATOM 727 C C . ALA A 1 88 ? 8.446 -3.349 -14.219 1.00 93.38 88 ALA A C 1
ATOM 729 O O . ALA A 1 88 ? 8.797 -3.532 -15.391 1.00 93.38 88 ALA A O 1
ATOM 730 N N . ALA A 1 89 ? 8.194 -4.363 -13.385 1.00 91.81 89 ALA A N 1
ATOM 731 C CA . ALA A 1 89 ? 8.234 -5.761 -13.800 1.00 91.81 89 ALA A CA 1
ATOM 732 C C . ALA A 1 89 ? 7.183 -6.030 -14.885 1.00 91.81 89 ALA A C 1
ATOM 734 O O . ALA A 1 89 ? 7.516 -6.544 -15.953 1.00 91.81 89 ALA A O 1
ATOM 735 N N . GLN A 1 90 ? 5.941 -5.592 -14.659 1.00 92.81 90 GLN A N 1
ATOM 736 C CA . GLN A 1 90 ? 4.857 -5.747 -15.627 1.00 92.81 90 GLN A CA 1
ATOM 737 C C . GLN A 1 90 ? 5.132 -5.019 -16.948 1.00 92.81 90 GLN A C 1
ATOM 739 O O . GLN A 1 90 ? 4.914 -5.582 -18.021 1.00 92.81 90 GLN A O 1
ATOM 744 N N . ASN A 1 91 ? 5.629 -3.785 -16.892 1.00 94.25 91 ASN A N 1
ATOM 745 C CA . ASN A 1 91 ? 5.994 -3.014 -18.077 1.00 94.25 91 ASN A CA 1
ATOM 746 C C . ASN A 1 91 ? 7.092 -3.722 -18.874 1.00 94.25 91 ASN A C 1
ATOM 748 O O . ASN A 1 91 ? 7.001 -3.820 -20.094 1.00 94.25 91 ASN A O 1
ATOM 752 N N . THR A 1 92 ? 8.077 -4.313 -18.192 1.00 93.25 92 THR A N 1
ATOM 753 C CA . THR A 1 92 ? 9.110 -5.104 -18.872 1.00 93.25 92 THR A CA 1
ATOM 754 C C . THR A 1 92 ? 8.526 -6.342 -19.551 1.00 93.25 92 THR A C 1
ATOM 756 O O . THR A 1 92 ? 8.932 -6.667 -20.664 1.00 93.25 92 THR A O 1
ATOM 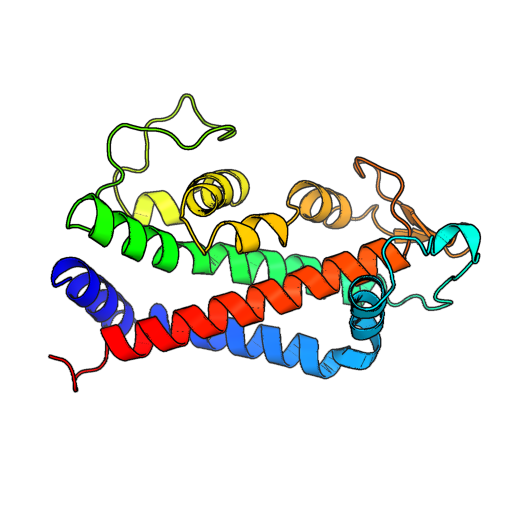759 N N . ILE A 1 93 ? 7.581 -7.035 -18.909 1.00 91.62 93 ILE A N 1
ATOM 760 C CA . ILE A 1 93 ? 6.916 -8.208 -19.496 1.00 91.62 93 ILE A CA 1
ATOM 761 C C . ILE A 1 93 ? 6.108 -7.806 -20.736 1.00 91.62 93 ILE A C 1
ATOM 763 O O . ILE A 1 93 ? 6.176 -8.488 -21.755 1.00 91.62 93 ILE A O 1
ATOM 767 N N . LYS A 1 94 ? 5.364 -6.697 -20.667 1.00 91.94 94 LYS A N 1
ATOM 768 C CA . LYS A 1 94 ? 4.475 -6.252 -21.751 1.00 91.94 94 LYS A CA 1
ATOM 769 C C . LYS A 1 94 ? 5.197 -5.560 -22.906 1.00 91.94 94 LYS A C 1
ATOM 771 O O . LYS A 1 94 ? 4.803 -5.740 -24.053 1.00 91.94 94 LYS A O 1
ATOM 776 N N . TYR A 1 95 ? 6.208 -4.749 -22.609 1.00 92.19 95 TYR A N 1
ATOM 777 C CA . TYR A 1 95 ? 6.795 -3.796 -23.557 1.00 92.19 95 TYR A CA 1
ATOM 778 C C . TYR A 1 95 ? 8.318 -3.911 -23.694 1.00 92.19 95 TYR A C 1
ATOM 780 O O . TYR A 1 95 ? 8.913 -3.187 -24.486 1.00 92.19 95 TYR A O 1
ATOM 788 N N . GLY A 1 96 ? 8.969 -4.788 -22.927 1.00 91.25 96 GLY A N 1
ATOM 789 C CA . GLY A 1 96 ? 10.422 -4.984 -22.957 1.00 91.25 96 GLY A CA 1
ATOM 790 C C . GLY A 1 96 ? 11.239 -3.967 -22.150 1.00 91.25 96 GLY A C 1
ATOM 791 O O . GLY A 1 96 ? 12.393 -4.257 -21.834 1.00 91.25 96 GLY A O 1
ATOM 792 N N . ASP A 1 97 ? 10.647 -2.837 -21.749 1.00 92.25 97 ASP A N 1
ATOM 793 C CA . ASP A 1 97 ? 11.289 -1.760 -20.981 1.00 92.25 97 ASP A CA 1
ATOM 794 C C . ASP A 1 97 ? 10.405 -1.347 -19.785 1.00 92.25 97 ASP A C 1
ATOM 796 O O . ASP A 1 97 ? 9.217 -1.063 -19.976 1.00 92.25 97 ASP A O 1
ATOM 800 N N . PRO A 1 98 ? 10.948 -1.276 -18.554 1.00 94.06 98 PRO A N 1
ATOM 801 C CA . PRO A 1 98 ? 10.190 -0.854 -17.375 1.00 94.06 98 PRO A CA 1
ATOM 802 C C . PRO A 1 98 ? 9.600 0.564 -17.474 1.00 94.06 98 PRO A C 1
ATOM 804 O O . PRO A 1 98 ? 8.603 0.851 -16.815 1.00 94.06 98 PRO A O 1
ATOM 807 N N . ASN A 1 99 ? 10.171 1.459 -18.286 1.00 94.62 99 ASN A N 1
ATOM 808 C CA . ASN A 1 99 ? 9.717 2.845 -18.431 1.00 94.62 99 ASN A CA 1
ATOM 809 C C . ASN A 1 99 ? 8.563 3.034 -19.421 1.00 94.62 99 ASN A C 1
ATOM 811 O O . ASN A 1 99 ? 7.998 4.127 -19.474 1.00 94.62 99 ASN A O 1
ATOM 815 N N . ILE A 1 100 ? 8.202 2.008 -20.191 1.00 94.12 100 ILE A N 1
ATOM 816 C CA . ILE A 1 100 ? 7.140 2.103 -21.193 1.00 94.12 100 ILE A CA 1
ATOM 817 C C . ILE A 1 100 ? 5.815 1.659 -20.566 1.00 94.12 100 ILE A C 1
ATOM 819 O O . ILE A 1 100 ? 5.688 0.528 -20.116 1.00 94.12 100 ILE A O 1
ATOM 823 N N . PHE A 1 101 ? 4.811 2.542 -20.557 1.00 92.38 101 PHE A N 1
ATOM 824 C CA . PHE A 1 101 ? 3.468 2.267 -20.014 1.00 92.38 101 PHE A CA 1
ATOM 825 C C . PHE A 1 101 ? 2.426 1.918 -21.094 1.00 92.38 101 PHE A C 1
ATOM 827 O O . PHE A 1 101 ? 1.319 1.478 -20.777 1.00 92.38 101 PHE A O 1
ATOM 834 N N . GLY A 1 102 ? 2.778 2.085 -22.372 1.00 87.56 102 GLY A N 1
ATOM 835 C CA . GLY A 1 102 ? 1.843 1.982 -23.493 1.00 87.56 102 GLY A CA 1
ATOM 836 C C . GLY A 1 102 ? 0.838 3.140 -23.539 1.00 87.56 102 GLY A C 1
ATOM 837 O O . GLY A 1 102 ? 0.978 4.141 -22.838 1.00 87.56 102 GLY A O 1
ATOM 838 N N . SER A 1 103 ? -0.175 3.018 -24.400 1.00 84.62 103 SER A N 1
ATOM 839 C CA . SER A 1 103 ? -1.214 4.043 -24.602 1.00 84.62 103 SER A CA 1
ATOM 840 C C . SER A 1 103 ? -2.494 3.799 -23.796 1.00 84.62 103 SER A C 1
ATOM 842 O O . SER A 1 103 ? -3.316 4.705 -23.660 1.00 84.62 103 SER A O 1
ATOM 844 N N . GLN A 1 104 ? -2.681 2.590 -23.261 1.00 83.25 104 GLN A N 1
ATOM 845 C CA . GLN A 1 104 ? -3.889 2.215 -22.530 1.00 83.25 104 GLN A CA 1
ATOM 846 C C . GLN A 1 104 ? -3.844 2.710 -21.081 1.00 83.25 104 GLN A C 1
ATOM 848 O O . GLN A 1 104 ? -2.839 2.573 -20.386 1.00 83.25 104 GLN A O 1
ATOM 853 N N . GLN A 1 105 ? -4.963 3.264 -20.617 1.00 87.56 105 GLN A N 1
ATOM 854 C CA . GLN A 1 105 ? -5.145 3.686 -19.230 1.00 87.56 105 GLN A CA 1
ATOM 855 C C . GLN A 1 105 ? -5.740 2.552 -18.396 1.00 87.56 105 GLN A C 1
ATOM 857 O O . GLN A 1 105 ? -6.623 1.846 -18.892 1.00 87.56 105 GLN A O 1
ATOM 862 N N . PRO A 1 106 ? -5.343 2.406 -17.121 1.00 91.06 106 PRO A N 1
ATOM 863 C CA . PRO A 1 106 ? -6.073 1.537 -16.216 1.00 91.06 106 PRO A CA 1
ATOM 864 C C . PRO A 1 106 ? -7.493 2.086 -15.974 1.00 91.06 106 PRO A C 1
ATOM 866 O O . PRO A 1 106 ? -7.690 3.308 -15.932 1.00 91.06 106 PRO A O 1
ATOM 869 N N . PRO A 1 107 ? -8.495 1.207 -15.801 1.00 89.94 107 PRO A N 1
ATOM 870 C CA . PRO A 1 107 ? -9.867 1.614 -15.531 1.00 89.94 107 PRO A CA 1
ATOM 871 C C . PRO A 1 107 ? -9.969 2.330 -14.179 1.00 89.94 107 PRO A C 1
ATOM 873 O O . PRO A 1 107 ? -9.182 2.082 -13.266 1.00 89.94 107 PRO A O 1
ATOM 876 N N . ASN A 1 108 ? -10.970 3.204 -14.041 1.00 88.56 108 ASN A N 1
ATOM 877 C CA . ASN A 1 108 ? -11.294 3.923 -12.799 1.00 88.56 108 ASN A CA 1
ATOM 878 C C . ASN A 1 108 ? -10.162 4.793 -12.225 1.00 88.56 108 ASN A C 1
ATOM 880 O O . ASN A 1 108 ? -10.219 5.204 -11.067 1.00 88.56 108 ASN A O 1
ATOM 884 N N . ARG A 1 109 ? -9.148 5.110 -13.036 1.00 92.00 109 ARG A N 1
ATOM 885 C CA . ARG A 1 109 ? -8.089 6.046 -12.671 1.00 92.00 109 ARG A CA 1
ATOM 886 C C . ARG A 1 109 ? -8.697 7.432 -12.389 1.00 92.00 109 ARG A C 1
ATOM 888 O O . ARG A 1 109 ? -9.289 8.003 -13.307 1.00 92.00 109 ARG A O 1
ATOM 895 N N . PRO A 1 110 ? -8.526 8.021 -11.187 1.00 89.38 110 PRO A N 1
ATOM 896 C CA . PRO A 1 110 ? -9.099 9.333 -10.866 1.00 89.38 110 PRO A CA 1
ATOM 897 C C . PRO A 1 110 ? -8.705 10.416 -11.875 1.00 89.38 110 PRO A C 1
ATOM 899 O O . PRO A 1 110 ? -9.530 11.224 -12.294 1.00 89.38 110 PRO A O 1
ATOM 902 N N . ASN A 1 111 ? -7.452 10.377 -12.335 1.00 88.50 111 ASN A N 1
ATOM 903 C CA . ASN A 1 111 ? -6.917 11.299 -13.327 1.00 88.50 111 ASN A CA 1
ATOM 904 C C . ASN A 1 111 ? -6.840 10.678 -14.736 1.00 88.50 111 ASN A C 1
ATOM 906 O O . ASN A 1 111 ? -5.870 10.905 -15.455 1.00 88.50 111 ASN A O 1
ATOM 910 N N . ALA A 1 112 ? -7.855 9.909 -15.158 1.00 85.19 112 ALA A N 1
ATOM 911 C CA . ALA A 1 112 ? -7.889 9.215 -16.459 1.00 85.19 112 ALA A CA 1
ATOM 912 C C . ALA A 1 112 ? -7.732 10.131 -17.691 1.00 85.19 112 ALA A C 1
ATOM 914 O O . ALA A 1 112 ? -7.361 9.658 -18.763 1.00 85.19 112 ALA A O 1
ATOM 915 N N . ARG A 1 113 ? -7.998 11.438 -17.550 1.00 84.81 113 ARG A N 1
ATOM 916 C CA . ARG A 1 113 ? -7.782 12.438 -18.614 1.00 84.81 113 ARG A CA 1
ATOM 917 C C . ARG A 1 113 ? -6.299 12.719 -18.880 1.00 84.81 113 ARG A C 1
ATOM 919 O O . ARG A 1 113 ? -5.965 13.198 -19.958 1.00 84.81 113 ARG A O 1
ATOM 926 N N . LEU A 1 114 ? -5.422 12.468 -17.906 1.00 86.69 114 LEU A N 1
ATOM 927 C CA . LEU A 1 114 ? -3.978 12.613 -18.075 1.00 86.69 114 LEU A CA 1
ATOM 928 C C . LEU A 1 114 ? -3.420 11.384 -18.779 1.00 86.69 114 LEU A C 1
ATOM 930 O O . LEU A 1 114 ? -3.799 10.265 -18.441 1.00 86.69 114 LEU A O 1
ATOM 934 N N . SER A 1 115 ? -2.459 11.575 -19.680 1.00 88.25 115 SER A N 1
ATOM 935 C CA . SER A 1 115 ? -1.744 10.479 -20.342 1.00 88.25 115 SER A CA 1
ATOM 936 C C . SER A 1 115 ? -1.113 9.490 -19.343 1.00 88.25 115 SER A C 1
ATOM 938 O O . SER A 1 115 ? -0.906 9.826 -18.164 1.00 88.25 115 SER A O 1
ATOM 940 N N . PRO A 1 116 ? -0.807 8.250 -19.775 1.00 90.19 116 PRO A N 1
ATOM 941 C CA . PRO A 1 116 ? -0.047 7.325 -18.949 1.00 90.19 116 PRO A CA 1
ATOM 942 C C . PRO A 1 116 ? 1.318 7.937 -18.596 1.00 90.19 116 PRO A C 1
ATOM 944 O O . PRO A 1 116 ? 1.816 8.797 -19.334 1.00 90.19 116 PRO A O 1
ATOM 947 N N . PRO A 1 117 ? 1.932 7.546 -17.468 1.00 93.31 117 PRO A N 1
ATOM 948 C CA . PRO A 1 117 ? 3.251 8.038 -17.096 1.00 93.31 117 PRO A CA 1
ATOM 949 C C . PRO A 1 117 ? 4.273 7.819 -18.211 1.00 93.31 117 PRO A C 1
ATOM 951 O O . PRO A 1 117 ? 4.374 6.733 -18.769 1.00 93.31 117 PRO A O 1
ATOM 954 N N . ALA A 1 118 ? 5.068 8.848 -18.499 1.00 93.19 118 ALA A N 1
ATOM 955 C CA . ALA A 1 118 ? 6.118 8.766 -19.513 1.00 93.19 118 ALA A CA 1
ATOM 956 C C . ALA A 1 118 ? 7.354 7.960 -19.057 1.00 93.19 118 ALA A C 1
ATOM 958 O O . ALA A 1 118 ? 8.260 7.739 -19.851 1.00 93.19 118 ALA A O 1
ATOM 959 N N . SER A 1 119 ? 7.438 7.600 -17.771 1.00 94.75 119 SER A N 1
ATOM 960 C CA . SER A 1 119 ? 8.534 6.815 -17.195 1.00 94.75 119 SER A CA 1
ATOM 961 C C . SER A 1 119 ? 8.180 6.299 -15.800 1.00 94.75 119 SER A C 1
ATOM 963 O O . SER A 1 119 ? 7.236 6.791 -15.170 1.00 94.75 119 SER A O 1
ATOM 965 N N . MET A 1 120 ? 8.993 5.380 -15.265 1.00 94.94 120 MET A N 1
ATOM 966 C CA . MET A 1 120 ? 8.846 4.914 -13.879 1.00 94.94 120 MET A CA 1
ATOM 967 C C . MET A 1 120 ? 8.971 6.053 -12.864 1.00 94.94 120 MET A C 1
ATOM 969 O O . MET A 1 120 ? 8.181 6.136 -11.930 1.00 94.94 120 MET A O 1
ATOM 973 N N . LYS A 1 121 ? 9.883 7.004 -13.095 1.00 94.31 121 LYS A N 1
ATOM 974 C CA . LYS A 1 121 ? 10.032 8.190 -12.237 1.00 94.31 121 LYS A CA 1
ATOM 975 C C . LYS A 1 121 ? 8.756 9.039 -12.194 1.00 94.31 121 LYS A C 1
ATOM 977 O O . LYS A 1 121 ? 8.395 9.579 -11.153 1.00 94.31 121 LYS A O 1
ATOM 982 N N . ARG A 1 122 ? 8.055 9.173 -13.328 1.00 95.06 122 ARG A N 1
ATOM 983 C CA . ARG A 1 122 ? 6.764 9.881 -13.381 1.00 95.06 122 ARG A CA 1
ATOM 984 C C . ARG A 1 122 ? 5.656 9.089 -12.694 1.00 95.06 122 ARG A C 1
ATOM 986 O O . ARG A 1 122 ? 4.816 9.703 -12.046 1.00 95.06 122 ARG A O 1
ATOM 993 N N . PHE A 1 123 ? 5.673 7.763 -12.807 1.00 96.06 123 PHE A N 1
ATOM 994 C CA . PHE A 1 123 ? 4.745 6.891 -12.090 1.00 96.06 123 PHE A CA 1
ATOM 995 C C . PHE A 1 123 ? 4.904 7.007 -10.567 1.00 96.06 123 PHE A C 1
ATOM 997 O O . PHE A 1 123 ? 3.919 7.150 -9.848 1.00 96.06 123 PHE A O 1
ATOM 1004 N N . GLU A 1 124 ? 6.134 7.016 -10.061 1.00 94.12 124 GLU A N 1
ATOM 1005 C CA . GLU A 1 124 ? 6.405 7.137 -8.623 1.00 94.12 124 GLU A CA 1
ATOM 1006 C C . GLU A 1 124 ? 5.945 8.473 -8.030 1.00 94.12 124 GLU A C 1
ATOM 1008 O O . GLU A 1 124 ? 5.582 8.528 -6.855 1.00 94.12 124 GLU A O 1
ATOM 1013 N N . GLY A 1 125 ? 5.892 9.528 -8.846 1.00 94.00 125 GLY A N 1
ATOM 1014 C CA . GLY A 1 125 ? 5.346 10.832 -8.467 1.00 94.00 125 GLY A CA 1
ATOM 1015 C C . GLY A 1 125 ? 3.816 10.926 -8.495 1.00 94.00 125 GLY A C 1
ATOM 1016 O O . GLY A 1 125 ? 3.274 11.971 -8.141 1.00 94.00 125 GLY A O 1
ATOM 1017 N N . LEU A 1 126 ? 3.105 9.879 -8.927 1.00 95.00 126 LEU A N 1
ATOM 1018 C CA . LEU A 1 126 ? 1.643 9.863 -8.888 1.00 95.00 126 LEU A CA 1
ATOM 1019 C C . LEU A 1 126 ? 1.120 9.790 -7.449 1.00 95.00 126 LEU A C 1
ATOM 1021 O O . LEU A 1 126 ? 1.762 9.238 -6.552 1.00 95.00 126 LEU A O 1
ATOM 1025 N N . VAL 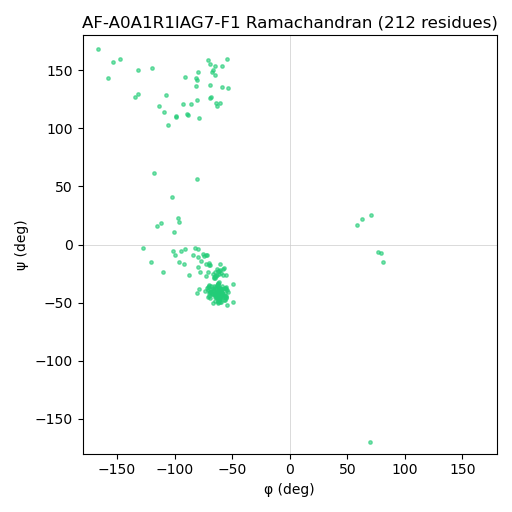A 1 127 ? -0.105 10.272 -7.251 1.00 93.75 127 VAL A N 1
ATOM 1026 C CA . VAL A 1 127 ? -0.835 10.033 -6.003 1.00 93.75 127 VAL A CA 1
ATOM 1027 C C . VAL A 1 127 ? -1.176 8.547 -5.858 1.00 93.75 127 VAL A C 1
ATOM 1029 O O . VAL A 1 127 ? -1.396 7.844 -6.847 1.00 93.75 127 VAL A O 1
ATOM 1032 N N . ASN A 1 128 ? -1.258 8.063 -4.617 1.00 95.31 128 ASN A N 1
ATOM 1033 C CA . ASN A 1 128 ? -1.450 6.637 -4.323 1.00 95.31 128 ASN A CA 1
ATOM 1034 C C . ASN A 1 128 ? -2.710 6.056 -4.991 1.00 95.31 128 ASN A C 1
ATOM 1036 O O . ASN A 1 128 ? -2.665 4.950 -5.521 1.00 95.31 128 ASN A O 1
ATOM 1040 N N . ALA A 1 129 ? -3.801 6.826 -5.069 1.00 93.31 129 ALA A N 1
ATOM 1041 C CA . ALA A 1 129 ? -5.027 6.400 -5.748 1.00 93.31 129 ALA A CA 1
ATOM 1042 C C . ALA A 1 129 ? -4.812 6.078 -7.242 1.00 93.31 129 ALA A C 1
ATOM 1044 O O . ALA A 1 129 ? -5.348 5.090 -7.742 1.00 93.31 129 ALA A O 1
ATOM 1045 N N . ASP A 1 130 ? -3.994 6.866 -7.950 1.00 94.44 130 ASP A N 1
ATOM 1046 C CA . ASP A 1 130 ? -3.627 6.574 -9.339 1.00 94.44 130 ASP A CA 1
ATOM 1047 C C . ASP A 1 130 ? -2.705 5.349 -9.420 1.00 94.44 130 ASP A C 1
ATOM 1049 O O . ASP A 1 130 ? -2.937 4.475 -10.255 1.00 94.44 130 ASP A O 1
ATOM 1053 N N . LYS A 1 131 ? -1.693 5.247 -8.541 1.00 95.44 131 LYS A N 1
ATOM 1054 C CA . LYS A 1 131 ? -0.758 4.103 -8.507 1.00 95.44 131 LYS A CA 1
ATOM 1055 C C . LYS A 1 131 ? -1.491 2.773 -8.355 1.00 95.44 131 LYS A C 1
ATOM 1057 O O . LYS A 1 131 ? -1.214 1.832 -9.095 1.00 95.44 131 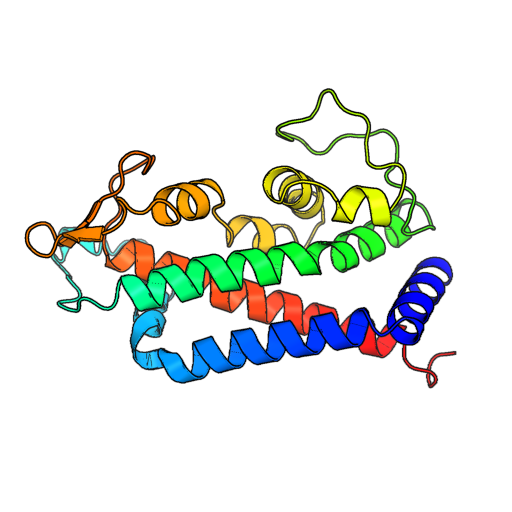LYS A O 1
ATOM 1062 N N . LEU A 1 132 ? -2.463 2.715 -7.446 1.00 95.44 132 LEU A N 1
ATOM 1063 C CA . LEU A 1 132 ? -3.255 1.511 -7.194 1.00 95.44 132 LEU A CA 1
ATOM 1064 C C . LEU A 1 132 ? -4.048 1.064 -8.425 1.00 95.44 132 LEU A C 1
ATOM 1066 O O . LEU A 1 132 ? -4.198 -0.134 -8.640 1.00 95.44 132 LEU A O 1
ATOM 1070 N N . CYS A 1 133 ? -4.497 1.985 -9.283 1.00 94.56 133 CYS A N 1
ATOM 1071 C CA . CYS A 1 133 ? -5.192 1.618 -10.519 1.00 94.56 133 CYS A CA 1
ATOM 1072 C C . CYS A 1 133 ? -4.275 0.870 -11.501 1.00 94.56 133 CYS A C 1
ATOM 1074 O O . CYS A 1 133 ? -4.726 -0.068 -12.153 1.00 94.56 133 CYS A O 1
ATOM 1076 N N . PHE A 1 134 ? -2.988 1.226 -11.574 1.00 94.38 134 PHE A N 1
ATOM 1077 C CA . PHE A 1 134 ? -2.013 0.477 -12.378 1.00 94.38 134 PHE A CA 1
ATOM 1078 C C . PHE A 1 134 ? -1.728 -0.911 -11.802 1.00 94.38 134 PHE A C 1
ATOM 1080 O O . PHE A 1 134 ? -1.548 -1.850 -12.566 1.00 94.38 134 PHE A O 1
ATOM 1087 N N . VAL A 1 135 ? -1.715 -1.058 -10.475 1.00 94.81 135 VAL A N 1
ATOM 1088 C CA . VAL A 1 135 ? -1.484 -2.356 -9.817 1.00 94.81 135 VAL A CA 1
ATOM 1089 C C . VAL A 1 135 ? -2.683 -3.294 -9.976 1.00 94.81 135 VAL A C 1
ATOM 1091 O O . VAL A 1 135 ? -2.496 -4.476 -10.239 1.00 94.81 135 VAL A O 1
ATOM 1094 N N . ARG A 1 136 ? -3.915 -2.769 -9.924 1.00 94.31 136 ARG A N 1
ATOM 1095 C CA . ARG A 1 136 ? -5.161 -3.546 -10.107 1.00 94.31 136 ARG A CA 1
ATOM 1096 C C . ARG A 1 136 ? -5.264 -4.284 -11.440 1.00 94.31 136 ARG A C 1
ATOM 1098 O O . ARG A 1 136 ? -6.060 -5.204 -11.554 1.00 94.31 136 ARG A O 1
ATOM 1105 N N . VAL A 1 137 ? -4.505 -3.869 -12.454 1.00 92.19 137 VAL A N 1
ATOM 1106 C CA . VAL A 1 137 ? -4.516 -4.498 -13.786 1.00 92.19 137 VAL A CA 1
ATOM 1107 C C . VAL A 1 137 ? -3.338 -5.452 -14.012 1.00 92.19 137 VAL A C 1
ATOM 1109 O O . VAL A 1 137 ? -3.088 -5.859 -15.151 1.00 92.19 137 VAL A O 1
ATOM 1112 N N . ILE A 1 138 ? -2.576 -5.780 -12.965 1.00 92.12 138 ILE A N 1
ATOM 1113 C CA . ILE A 1 138 ? -1.455 -6.723 -13.023 1.00 92.12 138 ILE A CA 1
ATOM 1114 C C . ILE A 1 138 ? -1.932 -8.085 -12.509 1.00 92.12 138 ILE A C 1
ATOM 1116 O O . ILE A 1 138 ? -2.144 -8.195 -11.305 1.00 92.12 138 ILE A O 1
ATOM 1120 N N . PRO A 1 139 ? -2.058 -9.110 -13.376 1.00 89.00 139 PRO A N 1
ATOM 1121 C CA . PRO A 1 139 ? -2.515 -10.435 -12.962 1.00 89.00 139 PRO A CA 1
ATOM 1122 C C . PRO A 1 139 ? -1.622 -11.061 -11.883 1.00 89.00 139 PRO A C 1
ATOM 1124 O O . PRO A 1 139 ? -0.396 -11.037 -12.000 1.00 89.00 139 PRO A O 1
ATOM 1127 N N . GLY A 1 140 ? -2.243 -11.649 -10.864 1.00 85.94 140 GLY A N 1
ATOM 1128 C CA . GLY A 1 140 ? -1.595 -12.229 -9.688 1.00 85.94 140 GLY A CA 1
ATOM 1129 C C . GLY A 1 140 ? -1.157 -11.217 -8.619 1.00 85.94 140 GLY A C 1
ATOM 1130 O O . GLY A 1 140 ? -0.725 -11.637 -7.548 1.00 85.94 140 GLY A O 1
ATOM 1131 N N . ILE A 1 141 ? -1.251 -9.906 -8.875 1.00 88.75 141 ILE A N 1
ATOM 1132 C CA . ILE A 1 141 ? -0.832 -8.836 -7.946 1.00 88.75 141 ILE A CA 1
ATOM 1133 C C . ILE A 1 141 ? -2.007 -7.915 -7.582 1.00 88.75 141 ILE A C 1
ATOM 1135 O O . ILE A 1 141 ? -1.944 -7.190 -6.588 1.00 88.75 141 ILE A O 1
ATOM 1139 N N . GLU A 1 142 ? -3.116 -7.973 -8.323 1.00 90.75 142 GLU A N 1
ATOM 1140 C CA . GLU A 1 142 ? -4.309 -7.147 -8.130 1.00 90.75 142 GLU A CA 1
ATOM 1141 C C . GLU A 1 142 ? -4.809 -7.129 -6.678 1.00 90.75 142 GLU A C 1
ATOM 1143 O O . GLU A 1 142 ? -5.245 -6.082 -6.192 1.00 90.75 142 GLU A O 1
ATOM 1148 N N . HIS A 1 143 ? -4.655 -8.249 -5.960 1.00 89.56 143 HIS A N 1
ATOM 1149 C CA . HIS A 1 143 ? -5.025 -8.412 -4.552 1.00 89.56 143 HIS A CA 1
ATOM 1150 C C . HIS A 1 143 ? -4.387 -7.368 -3.628 1.00 89.56 143 HIS A C 1
ATOM 1152 O O . HIS A 1 143 ? -5.064 -6.841 -2.748 1.00 89.56 143 HIS A O 1
ATOM 1158 N N . VAL A 1 144 ? -3.135 -6.956 -3.874 1.00 92.25 144 VAL A N 1
ATOM 1159 C CA . VAL A 1 144 ? -2.463 -5.911 -3.072 1.00 92.25 144 VAL A CA 1
ATOM 1160 C C . VAL A 1 144 ? -3.285 -4.620 -3.051 1.00 92.25 144 VAL A C 1
ATOM 1162 O O . VAL A 1 144 ? -3.387 -3.955 -2.026 1.00 92.25 144 VAL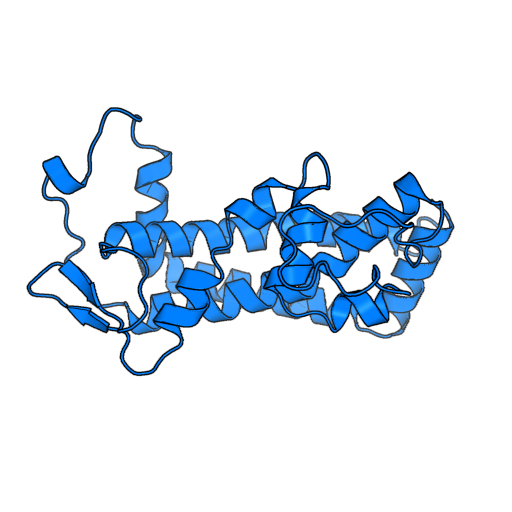 A O 1
ATOM 1165 N N . ALA A 1 145 ? -3.923 -4.270 -4.168 1.00 91.38 145 ALA A N 1
ATOM 1166 C CA . ALA A 1 145 ? -4.734 -3.063 -4.259 1.00 91.38 145 ALA A CA 1
ATOM 1167 C C . ALA A 1 145 ? -6.145 -3.205 -3.658 1.00 91.38 145 ALA A C 1
ATOM 1169 O O . ALA A 1 145 ? -6.842 -2.194 -3.532 1.00 91.38 145 ALA A O 1
ATOM 1170 N N . HIS A 1 146 ? -6.572 -4.425 -3.316 1.00 90.56 146 HIS A N 1
ATOM 1171 C CA . HIS A 1 146 ? -7.806 -4.705 -2.575 1.00 90.56 146 HIS A CA 1
ATOM 1172 C C . HIS A 1 146 ? -7.597 -4.659 -1.057 1.00 90.56 146 HIS A C 1
ATOM 1174 O O . HIS A 1 146 ? -8.525 -4.317 -0.328 1.00 90.56 146 HIS A O 1
ATOM 1180 N N . LEU A 1 147 ? -6.372 -4.920 -0.594 1.00 93.75 147 LEU A N 1
ATOM 1181 C CA . LEU A 1 147 ? -5.973 -4.783 0.811 1.00 93.75 147 LEU A CA 1
ATOM 1182 C C . LEU A 1 147 ? -5.847 -3.317 1.263 1.00 93.75 147 LEU A C 1
ATOM 1184 O O . LEU A 1 147 ? -5.817 -3.026 2.455 1.00 93.75 147 LEU A O 1
ATOM 1188 N N . LEU A 1 148 ? -5.771 -2.379 0.315 1.00 95.19 148 LEU A N 1
ATOM 1189 C CA . LEU A 1 148 ? -5.527 -0.963 0.574 1.00 95.19 148 LEU A CA 1
ATOM 1190 C C . LEU A 1 148 ? -6.779 -0.118 0.321 1.00 95.19 148 LEU A C 1
ATOM 1192 O O . LEU A 1 148 ? -7.191 0.075 -0.825 1.00 95.19 148 LEU A O 1
ATOM 1196 N N . ASP A 1 149 ? -7.327 0.481 1.379 1.00 93.00 149 ASP A N 1
ATOM 1197 C CA . ASP A 1 149 ? -8.425 1.446 1.277 1.00 93.00 149 ASP A CA 1
ATOM 1198 C C . ASP A 1 149 ? -7.924 2.880 1.516 1.00 93.00 149 ASP A C 1
ATOM 1200 O O . ASP A 1 149 ? -7.672 3.317 2.647 1.00 93.00 149 ASP A O 1
ATOM 1204 N N . GLY A 1 150 ? -7.774 3.624 0.415 1.00 91.69 150 GLY A N 1
ATOM 1205 C CA . GLY A 1 150 ? -7.349 5.023 0.434 1.00 91.69 150 GLY A CA 1
ATOM 1206 C C . GLY A 1 150 ? -8.419 5.993 0.947 1.00 91.69 150 GLY A C 1
ATOM 1207 O O . GLY A 1 150 ? -8.075 7.040 1.497 1.00 91.69 150 GLY A O 1
ATOM 1208 N N . SER A 1 151 ? -9.704 5.658 0.805 1.00 89.75 151 SER A N 1
ATOM 1209 C CA . SER A 1 151 ? -10.801 6.463 1.354 1.00 89.75 151 SER A CA 1
ATOM 1210 C C . SER A 1 151 ? -10.786 6.380 2.875 1.00 89.75 151 SER A C 1
ATOM 1212 O O . SER A 1 151 ? -10.814 7.416 3.542 1.00 89.75 151 SER A O 1
ATOM 1214 N N . LEU A 1 152 ? -10.630 5.167 3.415 1.00 92.12 152 LEU A N 1
ATOM 1215 C CA . LEU A 1 152 ? -10.440 4.940 4.844 1.00 92.12 152 LEU A CA 1
ATOM 1216 C C . LEU A 1 152 ? -9.192 5.660 5.361 1.00 92.12 152 LEU A C 1
ATOM 1218 O O . LEU A 1 152 ? -9.302 6.426 6.317 1.00 92.12 152 LEU A O 1
ATOM 1222 N N . ARG A 1 153 ? -8.037 5.497 4.691 1.00 93.69 153 ARG A N 1
ATOM 1223 C CA . ARG A 1 153 ? -6.779 6.193 5.030 1.00 93.69 153 ARG A CA 1
ATOM 1224 C C . ARG A 1 153 ? -7.001 7.696 5.191 1.00 93.69 153 ARG A C 1
ATOM 1226 O O . ARG A 1 153 ? -6.559 8.295 6.167 1.00 93.69 153 ARG A O 1
ATOM 1233 N N . ASN A 1 154 ? -7.672 8.318 4.223 1.00 91.38 154 ASN A N 1
ATOM 1234 C CA . ASN A 1 154 ? -7.916 9.758 4.238 1.00 91.38 154 ASN A CA 1
ATOM 1235 C C . ASN A 1 154 ? -8.907 10.170 5.330 1.00 91.38 154 ASN A C 1
ATOM 1237 O O . ASN A 1 154 ? -8.710 11.207 5.959 1.00 91.38 154 ASN A O 1
ATOM 1241 N N . ALA A 1 155 ? -9.945 9.368 5.573 1.00 91.00 155 ALA A N 1
ATOM 1242 C CA . ALA A 1 155 ? -10.928 9.645 6.611 1.00 91.00 155 ALA A CA 1
ATOM 1243 C C . ALA A 1 155 ? -10.301 9.609 8.015 1.00 91.00 155 ALA A C 1
ATOM 1245 O O . ALA A 1 155 ? -10.524 10.530 8.799 1.00 91.00 155 ALA A O 1
ATOM 1246 N N . ILE A 1 156 ? -9.480 8.596 8.314 1.00 91.69 156 ILE A N 1
ATOM 1247 C CA . ILE A 1 156 ? -8.855 8.440 9.638 1.00 91.69 156 ILE A CA 1
ATOM 1248 C C . ILE A 1 156 ? -7.624 9.329 9.844 1.00 91.69 156 ILE A C 1
ATOM 1250 O O . ILE A 1 156 ? -7.233 9.571 10.980 1.00 91.69 156 ILE A O 1
ATOM 1254 N N . GLY A 1 157 ? -7.015 9.829 8.764 1.00 89.12 157 GLY A N 1
ATOM 1255 C CA . GLY A 1 157 ? -5.902 10.781 8.828 1.00 89.12 157 GLY A CA 1
ATOM 1256 C C . GLY A 1 157 ? -6.314 12.196 9.249 1.00 89.12 157 GLY A C 1
ATOM 1257 O O . GLY A 1 157 ? -5.453 13.041 9.491 1.00 89.12 157 GLY A O 1
ATOM 1258 N N . HIS A 1 158 ? -7.615 12.481 9.340 1.00 83.62 158 HIS A N 1
ATOM 1259 C CA . HIS A 1 158 ? -8.119 13.738 9.883 1.00 83.62 158 HIS A CA 1
ATOM 1260 C C . HIS A 1 158 ? -8.139 13.709 11.418 1.00 83.62 158 HIS A C 1
ATOM 1262 O O . HIS A 1 158 ? -8.476 12.701 12.033 1.00 83.62 158 HIS A O 1
ATOM 1268 N N . SER A 1 159 ? -7.836 14.847 12.051 1.00 74.56 159 SER A N 1
ATOM 1269 C CA . SER A 1 159 ? -7.780 14.980 13.517 1.00 74.56 159 SER A CA 1
ATOM 1270 C C . SER A 1 159 ? -9.105 14.689 14.230 1.00 74.56 159 SER A C 1
ATOM 1272 O O . SER A 1 159 ? -9.101 14.452 15.435 1.00 74.56 159 SER A O 1
ATOM 1274 N N . SER A 1 160 ? -10.232 14.691 13.511 1.00 83.19 160 SER A N 1
ATOM 1275 C CA . SER A 1 160 ? -11.550 14.375 14.065 1.00 83.19 160 SER A CA 1
ATOM 1276 C C . SER A 1 160 ? -11.783 12.874 14.283 1.00 83.19 160 SER A C 1
ATOM 1278 O O . SER A 1 160 ? -12.720 12.512 15.004 1.00 83.19 160 SER A O 1
ATOM 1280 N N . ALA A 1 161 ? -10.937 12.010 13.706 1.00 89.69 161 ALA A N 1
ATOM 1281 C CA . ALA A 1 161 ? -11.091 10.565 13.771 1.00 89.69 161 ALA A CA 1
ATOM 1282 C C . ALA A 1 161 ? -10.855 10.018 15.188 1.00 89.69 161 ALA A C 1
ATOM 1284 O O . ALA A 1 161 ? -9.817 10.275 15.800 1.00 89.69 161 ALA A O 1
ATOM 1285 N N . ARG A 1 162 ? -11.811 9.240 15.706 1.00 89.81 162 ARG A N 1
ATOM 1286 C CA . ARG A 1 162 ? -11.755 8.642 17.050 1.00 89.81 162 ARG A CA 1
ATOM 1287 C C . ARG A 1 162 ? -12.571 7.359 17.149 1.00 89.81 162 ARG A C 1
ATOM 1289 O O . ARG A 1 162 ? -13.541 7.184 16.422 1.00 89.81 162 ARG A O 1
ATOM 1296 N N . HIS A 1 163 ? -12.232 6.509 18.111 1.00 90.06 163 HIS A N 1
ATOM 1297 C CA . HIS A 1 163 ? -13.103 5.420 18.545 1.00 90.06 163 HIS A CA 1
ATOM 1298 C C . HIS A 1 163 ? -14.074 5.936 19.613 1.00 90.06 163 HIS A C 1
ATOM 1300 O O . HIS A 1 163 ? -13.646 6.445 20.650 1.00 90.06 163 HIS A O 1
ATOM 1306 N N . ASP A 1 164 ? -15.375 5.828 19.353 1.00 87.56 164 ASP A N 1
ATOM 1307 C CA . ASP A 1 164 ? -16.408 6.057 20.360 1.00 87.56 164 ASP A CA 1
ATOM 1308 C C . ASP A 1 164 ? -16.701 4.755 21.111 1.00 87.56 164 ASP A C 1
ATOM 1310 O O . ASP A 1 164 ? -17.278 3.821 20.555 1.00 87.56 164 ASP A O 1
ATOM 1314 N N . LEU A 1 165 ? -16.326 4.716 22.390 1.00 82.44 165 LEU A N 1
ATOM 1315 C CA . LEU A 1 165 ? -16.497 3.550 23.259 1.00 82.44 165 LEU A CA 1
ATOM 1316 C C . LEU A 1 165 ? -17.962 3.223 23.551 1.00 82.44 165 LEU A C 1
ATOM 1318 O O . LEU A 1 165 ? -18.277 2.071 23.834 1.00 82.44 165 LEU A O 1
ATOM 1322 N N . THR A 1 166 ? -18.853 4.215 23.482 1.00 82.44 166 THR A N 1
ATOM 1323 C CA . THR A 1 166 ? -20.277 4.005 23.771 1.00 82.44 166 THR A CA 1
ATOM 1324 C C . THR A 1 166 ? -20.934 3.199 22.658 1.00 82.44 166 THR A C 1
ATOM 1326 O O . THR A 1 166 ? -21.681 2.260 22.921 1.00 82.44 166 THR A O 1
ATOM 1329 N N . SER A 1 167 ? -20.643 3.550 21.403 1.00 81.56 167 SER A N 1
ATOM 1330 C CA . SER A 1 167 ? -21.177 2.843 20.237 1.00 81.56 167 SER A CA 1
ATOM 1331 C C . SER A 1 167 ? -20.285 1.703 19.729 1.00 81.56 167 SER A C 1
ATOM 1333 O O . SER A 1 167 ? -20.767 0.857 18.974 1.00 81.56 167 SER A O 1
ATOM 1335 N N . GLY A 1 168 ? -19.006 1.659 20.123 1.00 82.19 168 GLY A N 1
ATOM 1336 C CA . GLY A 1 168 ? -18.009 0.700 19.629 1.00 82.19 168 GLY A CA 1
ATOM 1337 C C . GLY A 1 168 ? -17.586 0.949 18.175 1.00 82.19 168 GLY A C 1
ATOM 1338 O O . GLY A 1 168 ? -17.220 0.010 17.461 1.00 82.19 168 GLY A O 1
ATOM 1339 N N . ARG A 1 169 ? -17.710 2.195 17.700 1.00 86.75 169 ARG A N 1
ATOM 1340 C CA . ARG A 1 169 ? -17.540 2.580 16.288 1.00 86.75 169 ARG A CA 1
ATOM 1341 C C . ARG A 1 169 ? -16.416 3.583 16.102 1.00 86.75 169 ARG A C 1
ATOM 1343 O O . ARG A 1 169 ? -16.147 4.411 16.972 1.00 86.75 169 ARG A O 1
ATOM 1350 N N . ILE A 1 170 ? -15.804 3.556 14.923 1.00 88.56 170 ILE A N 1
ATOM 1351 C CA . ILE A 1 170 ? -14.910 4.625 14.491 1.00 88.56 170 ILE A CA 1
ATOM 1352 C C . ILE A 1 170 ? -15.760 5.777 13.952 1.00 88.56 170 ILE A C 1
ATOM 1354 O O . ILE A 1 170 ? -16.584 5.605 13.056 1.00 88.56 170 ILE A O 1
ATOM 1358 N N . MET A 1 171 ? -15.553 6.961 14.515 1.00 87.12 171 MET A N 1
ATOM 1359 C CA . MET A 1 171 ? -16.174 8.209 14.101 1.00 87.12 171 MET A CA 1
ATOM 1360 C C . MET A 1 171 ? -15.147 9.089 13.403 1.00 87.12 171 MET A C 1
ATOM 1362 O O . MET A 1 171 ? -14.096 9.364 13.970 1.00 87.12 171 MET A O 1
ATOM 1366 N N . ALA A 1 172 ? -15.473 9.574 12.211 1.00 84.75 172 ALA A N 1
ATOM 1367 C CA . ALA A 1 172 ? -14.725 10.591 11.484 1.00 84.75 172 ALA A CA 1
ATOM 1368 C C . ALA A 1 172 ? -15.669 11.255 10.480 1.00 84.75 172 ALA A C 1
ATOM 1370 O O . ALA A 1 172 ? -16.499 10.581 9.871 1.00 84.75 172 ALA A O 1
ATOM 1371 N N . ASP A 1 173 ? -15.518 12.560 10.274 1.00 79.12 173 ASP A N 1
ATOM 1372 C CA . ASP A 1 173 ? -16.454 13.374 9.479 1.00 79.12 173 ASP A CA 1
ATOM 1373 C C . ASP A 1 173 ? -16.631 12.892 8.030 1.00 79.12 173 ASP A C 1
ATOM 1375 O O . ASP A 1 173 ? -17.656 13.147 7.405 1.00 79.12 173 ASP A O 1
ATOM 1379 N N . LYS A 1 174 ? -15.617 12.210 7.484 1.00 77.62 174 LYS A N 1
ATOM 1380 C CA . LYS A 1 174 ? -15.578 11.725 6.096 1.00 77.62 174 LYS A CA 1
ATOM 1381 C C . LYS A 1 174 ? -15.553 10.204 5.980 1.00 77.62 174 LYS A C 1
ATOM 1383 O O . LYS A 1 174 ? -15.176 9.693 4.926 1.00 77.62 174 LYS A O 1
ATOM 1388 N N . LEU A 1 175 ? -15.891 9.471 7.041 1.00 75.56 175 LEU A N 1
ATOM 1389 C CA . LEU A 1 175 ? -16.022 8.021 6.920 1.00 75.56 175 LEU A CA 1
ATOM 1390 C C . LEU A 1 175 ? -17.182 7.708 5.960 1.00 75.56 175 LEU A C 1
ATOM 1392 O O . LEU A 1 175 ? -18.306 8.142 6.211 1.00 75.56 175 LEU A O 1
ATOM 1396 N N . PRO A 1 176 ? -16.929 6.980 4.858 1.00 60.50 176 PRO A N 1
ATOM 1397 C CA . PRO A 1 176 ? -17.947 6.708 3.843 1.00 60.50 176 PRO A CA 1
ATOM 1398 C C . PRO A 1 176 ? -19.039 5.755 4.343 1.00 60.50 176 PRO A C 1
ATOM 1400 O O . PRO A 1 176 ? -20.114 5.690 3.755 1.00 60.50 176 PRO A O 1
ATOM 1403 N N . GLN A 1 177 ? -18.767 5.023 5.424 1.00 70.00 177 GLN A N 1
ATOM 1404 C CA . GLN A 1 177 ? -19.667 4.056 6.033 1.00 70.00 177 GLN A CA 1
ATOM 1405 C C . GLN A 1 177 ? -19.462 4.007 7.547 1.00 70.00 177 GLN A C 1
ATOM 1407 O O . GLN A 1 177 ? -18.403 4.383 8.058 1.00 70.00 177 GLN A O 1
ATOM 1412 N N . VAL A 1 178 ? -20.471 3.505 8.258 1.00 75.25 178 VAL A N 1
ATOM 1413 C CA . VAL A 1 178 ? -20.331 3.145 9.669 1.00 75.25 178 VAL A CA 1
ATOM 1414 C C . VAL A 1 178 ? -19.299 2.025 9.761 1.00 75.25 178 VAL A C 1
ATOM 1416 O O . VAL A 1 178 ? -19.488 0.970 9.167 1.00 75.25 178 VAL A O 1
ATOM 1419 N N . LEU A 1 179 ? -18.201 2.271 10.474 1.00 86.00 179 LEU A N 1
ATOM 1420 C CA . LEU A 1 179 ? -17.118 1.309 10.643 1.00 86.00 179 LEU A CA 1
ATOM 1421 C C . LEU A 1 179 ? -17.063 0.883 12.108 1.00 86.00 179 LEU A C 1
ATOM 1423 O O . LEU A 1 179 ? -16.862 1.726 12.990 1.00 86.00 179 LEU A O 1
ATOM 1427 N N . THR A 1 180 ? -17.257 -0.406 12.388 1.00 86.50 180 THR A N 1
ATOM 1428 C CA . THR A 1 180 ? -17.053 -0.913 13.748 1.00 86.50 180 THR A CA 1
ATOM 1429 C C . THR A 1 180 ? -15.566 -0.917 14.084 1.00 86.50 180 THR A C 1
ATOM 1431 O O . THR A 1 180 ? -14.705 -0.919 13.199 1.00 86.50 180 THR A O 1
ATOM 1434 N N . TYR A 1 181 ? -15.237 -0.923 15.375 1.00 87.06 181 TYR A N 1
ATOM 1435 C CA . TYR A 1 181 ? -13.841 -1.055 15.779 1.00 87.06 181 TYR A CA 1
ATOM 1436 C C . TYR A 1 181 ? -13.216 -2.346 15.231 1.00 87.06 181 TYR A C 1
ATOM 1438 O O . TYR A 1 181 ? -12.112 -2.301 14.705 1.00 87.06 181 TYR A O 1
ATOM 1446 N N . LEU A 1 182 ? -13.929 -3.478 15.275 1.00 85.38 182 LEU A N 1
ATOM 1447 C CA . LEU A 1 182 ? -13.406 -4.765 14.809 1.00 85.38 182 LEU A CA 1
ATOM 1448 C C . LEU A 1 182 ? -13.149 -4.783 13.294 1.00 85.38 182 LEU A C 1
ATOM 1450 O O . LEU A 1 182 ? -12.100 -5.273 12.876 1.00 85.38 182 LEU A O 1
ATOM 1454 N N . ASP A 1 183 ? -14.027 -4.174 12.490 1.00 87.38 183 ASP A N 1
ATOM 1455 C CA . ASP A 1 183 ? -13.792 -4.005 11.047 1.00 87.38 183 ASP A CA 1
ATOM 1456 C C . ASP A 1 183 ? -12.548 -3.162 10.781 1.00 87.38 183 ASP A C 1
ATOM 1458 O O . ASP A 1 183 ? -11.764 -3.450 9.877 1.00 87.38 183 ASP A O 1
ATOM 1462 N N . PHE A 1 184 ? -12.333 -2.122 11.590 1.00 90.31 184 PHE A N 1
ATOM 1463 C CA . PHE A 1 184 ? -11.130 -1.315 11.485 1.00 90.31 184 PHE A CA 1
ATOM 1464 C C . PHE A 1 184 ? -9.871 -2.124 11.825 1.00 90.31 184 PHE A C 1
ATOM 1466 O O . PHE A 1 184 ? -8.892 -2.059 11.084 1.00 90.31 184 PHE A O 1
ATOM 1473 N N . VAL A 1 185 ? -9.897 -2.948 12.878 1.00 91.38 185 VAL A N 1
ATOM 1474 C CA . VAL A 1 185 ? -8.776 -3.851 13.193 1.00 91.38 185 VAL A CA 1
ATOM 1475 C C . VAL A 1 185 ? -8.528 -4.856 12.054 1.00 91.38 185 VAL A C 1
ATOM 1477 O O . VAL A 1 185 ? -7.376 -5.146 11.717 1.00 91.38 185 VAL A O 1
ATOM 1480 N N . ALA A 1 186 ? -9.584 -5.361 11.408 1.00 90.50 186 ALA A N 1
ATOM 1481 C CA . ALA A 1 186 ? -9.454 -6.217 10.227 1.00 90.50 186 ALA A CA 1
ATOM 1482 C C . ALA A 1 186 ? -8.777 -5.475 9.062 1.00 90.50 186 ALA A C 1
ATOM 1484 O O . ALA A 1 186 ? -7.850 -6.003 8.451 1.00 90.50 186 ALA A O 1
ATOM 1485 N N . LYS A 1 187 ? -9.139 -4.209 8.827 1.00 93.19 187 LYS A N 1
ATOM 1486 C CA . LYS A 1 187 ? -8.476 -3.348 7.834 1.00 93.19 187 LYS A CA 1
ATOM 1487 C C . LYS A 1 187 ? -7.001 -3.102 8.156 1.00 93.19 187 LYS A C 1
ATOM 1489 O O . LYS A 1 187 ? -6.184 -3.073 7.245 1.00 93.19 187 LYS A O 1
ATOM 1494 N N . VAL A 1 188 ? -6.626 -2.983 9.429 1.00 95.50 188 VAL A N 1
ATOM 1495 C CA . VAL A 1 188 ? -5.208 -2.922 9.842 1.00 95.50 188 VAL A CA 1
ATOM 1496 C C . VAL A 1 188 ? -4.490 -4.241 9.541 1.00 95.50 188 VAL A C 1
ATOM 1498 O O . VAL A 1 188 ? -3.356 -4.230 9.068 1.00 95.50 188 VAL A O 1
ATOM 1501 N N . SER A 1 189 ? -5.156 -5.380 9.735 1.00 94.56 189 SER A N 1
ATOM 1502 C CA . SER A 1 189 ? -4.603 -6.692 9.369 1.00 94.56 189 SER A CA 1
ATOM 1503 C C . SER A 1 189 ? -4.374 -6.826 7.855 1.00 94.56 189 SER A C 1
ATOM 1505 O O . SER A 1 189 ? -3.379 -7.422 7.442 1.00 94.56 189 SER A O 1
ATOM 1507 N N . ASP A 1 190 ? -5.242 -6.231 7.026 1.00 95.00 190 ASP A N 1
ATOM 1508 C CA . ASP A 1 190 ? -5.053 -6.160 5.568 1.00 95.00 190 ASP A CA 1
ATOM 1509 C C . ASP A 1 190 ? -3.753 -5.417 5.199 1.00 95.00 190 ASP A C 1
ATOM 1511 O O . ASP A 1 190 ? -3.031 -5.845 4.296 1.00 95.00 190 ASP A O 1
ATOM 1515 N N . ILE A 1 191 ? -3.398 -4.354 5.934 1.00 97.25 191 ILE A N 1
ATOM 1516 C CA . ILE A 1 191 ? -2.138 -3.618 5.731 1.00 97.25 191 ILE A CA 1
ATOM 1517 C C . ILE A 1 191 ? -0.921 -4.499 6.026 1.00 97.25 191 ILE A C 1
ATOM 1519 O O . ILE A 1 191 ? 0.031 -4.493 5.245 1.00 97.25 191 ILE A O 1
ATOM 1523 N N . PHE A 1 192 ? -0.954 -5.291 7.101 1.00 96.44 192 PHE A N 1
ATOM 1524 C CA . PHE A 1 192 ? 0.130 -6.230 7.405 1.00 96.44 192 PHE A CA 1
ATOM 1525 C C . PHE A 1 192 ? 0.328 -7.259 6.286 1.00 96.44 192 PHE A C 1
ATOM 1527 O O . PHE A 1 192 ? 1.458 -7.533 5.880 1.00 96.44 192 PHE A O 1
ATOM 1534 N N . GLU A 1 193 ? -0.762 -7.804 5.740 1.00 93.88 193 GLU A N 1
ATOM 1535 C CA . GLU A 1 193 ? -0.676 -8.713 4.595 1.00 93.88 193 GLU A CA 1
ATOM 1536 C C . GLU A 1 193 ? -0.088 -8.015 3.368 1.00 93.88 193 GLU A C 1
ATOM 1538 O O . GLU A 1 193 ? 0.783 -8.574 2.701 1.00 93.88 193 GLU A O 1
ATOM 1543 N N . ALA A 1 194 ? -0.510 -6.782 3.085 1.00 95.50 194 ALA A N 1
ATOM 1544 C CA . ALA A 1 194 ? 0.029 -6.017 1.971 1.00 95.50 194 ALA A CA 1
ATOM 1545 C C . ALA A 1 194 ? 1.542 -5.781 2.133 1.00 95.50 194 ALA A C 1
ATOM 1547 O O . ALA A 1 194 ? 2.295 -5.980 1.178 1.00 95.50 194 ALA A O 1
ATOM 1548 N N . LEU A 1 195 ? 2.008 -5.442 3.341 1.00 96.31 195 LEU A N 1
ATOM 1549 C CA . LEU A 1 195 ? 3.436 -5.334 3.663 1.00 96.31 195 LEU A CA 1
ATOM 1550 C C . LEU A 1 195 ? 4.169 -6.661 3.434 1.00 96.31 195 LEU A C 1
ATOM 1552 O O . LEU A 1 195 ? 5.215 -6.676 2.784 1.00 96.31 195 LEU A O 1
ATOM 1556 N N . ALA A 1 196 ? 3.605 -7.780 3.895 1.00 93.88 196 ALA A N 1
ATOM 1557 C CA . ALA A 1 196 ? 4.187 -9.105 3.702 1.00 93.88 196 ALA A CA 1
ATOM 1558 C C . ALA A 1 196 ? 4.285 -9.489 2.214 1.00 93.88 196 ALA A C 1
ATOM 1560 O O . ALA A 1 196 ? 5.317 -10.004 1.778 1.00 93.88 196 ALA A O 1
ATOM 1561 N N . LEU A 1 197 ? 3.254 -9.198 1.412 1.00 92.38 197 LEU A N 1
ATOM 1562 C CA . LEU A 1 197 ? 3.261 -9.427 -0.036 1.00 92.38 197 LEU A CA 1
ATOM 1563 C C . LEU A 1 197 ? 4.337 -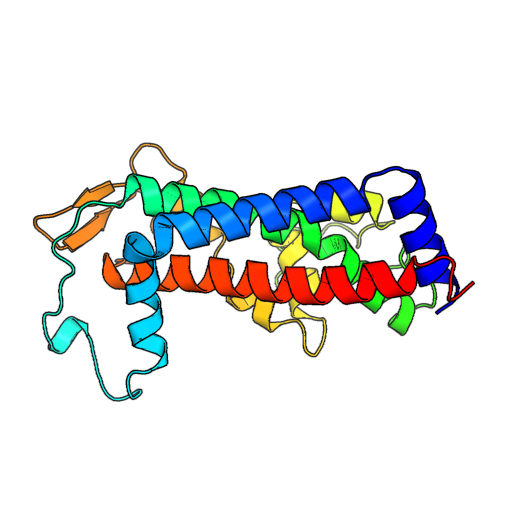8.590 -0.728 1.00 92.38 197 LEU A C 1
ATOM 1565 O O . LEU A 1 197 ? 5.108 -9.114 -1.535 1.00 92.38 197 LEU A O 1
ATOM 1569 N N . VAL A 1 198 ? 4.443 -7.304 -0.387 1.00 92.56 198 VAL A N 1
ATOM 1570 C CA . VAL A 1 198 ? 5.499 -6.453 -0.940 1.00 92.56 198 VAL A CA 1
ATOM 1571 C C . VAL A 1 198 ? 6.884 -6.956 -0.528 1.00 92.56 198 VAL A C 1
ATOM 1573 O O . VAL A 1 198 ? 7.766 -7.024 -1.385 1.00 92.56 198 VAL A O 1
ATOM 1576 N N . ALA A 1 199 ? 7.076 -7.395 0.718 1.00 92.69 199 ALA A N 1
ATOM 1577 C CA . ALA A 1 199 ? 8.337 -7.983 1.170 1.00 92.69 199 ALA A CA 1
ATOM 1578 C C . ALA A 1 199 ? 8.734 -9.224 0.345 1.00 92.69 199 ALA A C 1
ATOM 1580 O O . ALA A 1 199 ? 9.902 -9.380 -0.022 1.00 92.69 199 ALA A O 1
ATOM 1581 N N . GLN A 1 200 ? 7.773 -10.071 -0.048 1.00 89.12 200 GLN A N 1
ATOM 1582 C CA . GLN A 1 200 ? 8.055 -11.179 -0.972 1.00 89.12 200 GLN A CA 1
ATOM 1583 C C . GLN A 1 200 ? 8.506 -10.680 -2.352 1.00 89.12 200 GLN A C 1
ATOM 1585 O O . GLN A 1 200 ? 9.418 -11.254 -2.952 1.00 89.12 200 GLN A O 1
ATOM 1590 N N . THR A 1 201 ? 7.927 -9.586 -2.855 1.00 87.50 201 THR A N 1
ATOM 1591 C CA . THR A 1 201 ? 8.378 -9.004 -4.129 1.00 87.50 201 THR A CA 1
ATOM 1592 C C . THR A 1 201 ? 9.759 -8.355 -4.038 1.00 87.50 201 THR A C 1
ATOM 1594 O O . THR A 1 201 ? 10.533 -8.474 -4.987 1.00 87.50 201 THR A O 1
ATOM 1597 N N . LEU A 1 202 ? 10.114 -7.737 -2.904 1.00 88.12 202 LEU A N 1
ATOM 1598 C CA . LEU A 1 202 ? 11.465 -7.218 -2.652 1.00 88.12 202 LEU A CA 1
ATOM 1599 C C . LEU A 1 202 ? 12.508 -8.336 -2.697 1.00 88.12 202 LEU A C 1
ATOM 1601 O O . LEU A 1 202 ? 13.568 -8.179 -3.300 1.00 88.12 202 LEU A O 1
ATOM 1605 N N . ARG A 1 203 ? 12.199 -9.506 -2.132 1.00 87.38 203 ARG A N 1
ATOM 1606 C CA . ARG A 1 203 ? 13.093 -10.668 -2.218 1.00 87.38 203 ARG A CA 1
ATOM 1607 C C . ARG A 1 203 ? 13.393 -11.043 -3.673 1.00 87.38 203 ARG A C 1
ATOM 1609 O O . ARG A 1 203 ? 14.550 -11.274 -4.020 1.00 87.38 203 ARG A O 1
ATOM 1616 N N . ALA A 1 204 ? 12.378 -11.074 -4.537 1.00 86.75 204 ALA A N 1
ATOM 1617 C CA . ALA A 1 204 ? 12.570 -11.352 -5.963 1.00 86.75 204 ALA A CA 1
ATOM 1618 C C . ALA A 1 204 ? 13.402 -10.260 -6.665 1.00 86.75 204 ALA A C 1
ATOM 1620 O O . ALA A 1 204 ? 14.243 -10.558 -7.514 1.00 86.75 204 ALA A O 1
ATOM 1621 N N . GLN A 1 205 ? 13.217 -9.000 -6.273 1.00 87.12 205 GLN A N 1
ATOM 1622 C CA . GLN A 1 205 ? 14.000 -7.870 -6.773 1.00 87.12 205 GLN A CA 1
ATOM 1623 C C . GLN A 1 205 ? 15.478 -7.97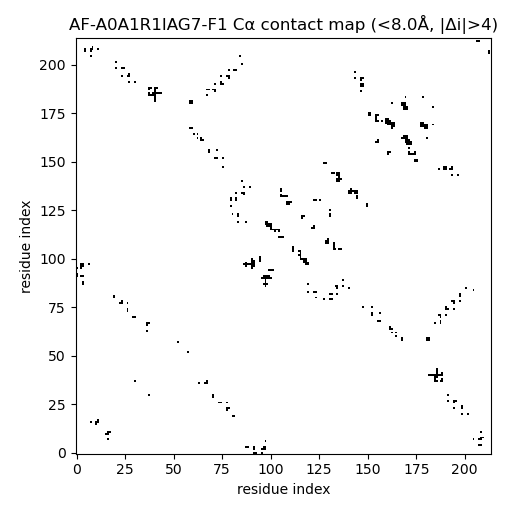0 -6.393 1.00 87.12 205 GLN A C 1
ATOM 1625 O O . GLN A 1 205 ? 16.335 -7.764 -7.250 1.00 87.12 205 GLN A O 1
ATOM 1630 N N . ARG A 1 206 ? 15.784 -8.350 -5.146 1.00 87.81 206 ARG A N 1
ATOM 1631 C CA . ARG A 1 206 ? 17.161 -8.567 -4.675 1.00 87.81 206 ARG A CA 1
ATOM 1632 C C . ARG A 1 206 ? 17.874 -9.636 -5.495 1.00 87.81 206 ARG A C 1
ATOM 1634 O O . ARG A 1 206 ? 19.016 -9.422 -5.893 1.00 87.81 206 ARG A O 1
ATOM 1641 N N . VAL A 1 207 ? 17.181 -10.729 -5.825 1.00 87.19 207 VAL A N 1
ATOM 1642 C CA . VAL A 1 207 ? 17.694 -11.764 -6.740 1.00 87.19 207 VAL A CA 1
ATOM 1643 C C . VAL A 1 207 ? 17.961 -11.181 -8.130 1.00 87.19 207 VAL A C 1
ATOM 1645 O O . VAL A 1 207 ? 19.035 -11.393 -8.682 1.00 87.19 207 VAL A O 1
ATOM 1648 N N . ALA A 1 208 ? 17.028 -10.401 -8.683 1.00 85.25 208 ALA A N 1
ATOM 1649 C CA . ALA A 1 208 ? 17.186 -9.794 -10.006 1.00 85.25 208 ALA A CA 1
ATOM 1650 C C . ALA A 1 208 ? 18.327 -8.761 -10.089 1.00 85.25 208 ALA A C 1
ATOM 1652 O O . ALA A 1 208 ? 18.896 -8.586 -11.165 1.00 85.25 208 ALA A O 1
ATOM 1653 N N . SER A 1 209 ? 18.648 -8.088 -8.979 1.00 86.81 209 SER A N 1
ATOM 1654 C CA . SER A 1 209 ? 19.769 -7.143 -8.860 1.00 86.81 209 SER A CA 1
ATOM 1655 C C . SER A 1 209 ? 21.085 -7.779 -8.398 1.00 86.81 209 SER A C 1
ATOM 1657 O O . SER A 1 209 ? 22.087 -7.078 -8.252 1.00 86.81 209 SER A O 1
ATOM 1659 N N . SER A 1 210 ? 21.090 -9.079 -8.079 1.00 84.56 210 SER A N 1
ATOM 1660 C CA . SER A 1 210 ? 22.277 -9.711 -7.507 1.00 84.56 210 SER A CA 1
ATOM 1661 C C . SER A 1 210 ? 23.398 -9.802 -8.553 1.00 84.56 210 SER A C 1
ATOM 1663 O O . SER A 1 210 ? 23.141 -10.157 -9.710 1.00 84.56 210 SER A O 1
ATOM 1665 N N . PRO A 1 211 ? 24.652 -9.502 -8.161 1.00 77.19 211 PRO A N 1
ATOM 1666 C CA . PRO A 1 211 ? 25.807 -9.652 -9.035 1.00 77.19 211 PRO A CA 1
ATOM 1667 C C . PRO A 1 211 ? 26.028 -11.101 -9.492 1.00 77.19 211 PRO A C 1
ATOM 1669 O O . PRO A 1 211 ? 26.611 -11.297 -10.552 1.00 77.19 211 PRO A O 1
ATOM 1672 N N . ASP A 1 212 ? 25.517 -12.091 -8.754 1.00 78.25 212 ASP A N 1
ATOM 1673 C CA . ASP A 1 212 ? 25.676 -13.520 -9.062 1.00 78.25 212 ASP A CA 1
ATOM 1674 C C . ASP A 1 212 ? 24.883 -13.969 -10.301 1.00 78.25 212 ASP A C 1
ATOM 1676 O O . ASP A 1 212 ? 25.124 -15.045 -10.842 1.00 78.25 212 ASP A O 1
ATOM 1680 N N . PHE A 1 213 ? 23.920 -13.156 -10.749 1.00 67.12 213 PHE A N 1
ATOM 1681 C CA . PHE A 1 213 ? 23.091 -13.420 -11.931 1.00 67.12 213 PHE A CA 1
ATOM 1682 C C . PHE A 1 213 ? 23.377 -12.446 -13.088 1.00 67.12 213 PHE A C 1
ATOM 1684 O O . PHE A 1 213 ? 22.521 -12.280 -13.971 1.00 67.12 213 PHE A O 1
ATOM 1691 N N . ARG A 1 214 ? 24.541 -11.780 -13.053 1.00 60.31 214 ARG A N 1
ATOM 1692 C CA . ARG A 1 214 ? 25.064 -10.946 -14.145 1.00 60.31 214 ARG A CA 1
ATOM 1693 C C . ARG A 1 214 ? 25.650 -11.794 -15.265 1.00 60.31 214 ARG A C 1
ATOM 1695 O O . ARG A 1 214 ? 26.341 -12.788 -14.962 1.00 60.31 214 ARG A O 1
#

Sequence (214 aa):
MEGYRLYMNGRLDSGDLLGLEERILEEIMLFVEQAETWRIGMLARYMREDVDLEVLGWRVMRNEFAILRDLYIHGFETVCKNLGHMVAAQNTIKYGDPNIFGSQQPPNRPNARLSPPASMKRFEGLVNADKLCFVRVIPGIEHVAHLLDGSLRNAIGHSSARHDLTSGRIMADKLPQVLTYLDFVAKVSDIFEALALVAQTLRAQRVASSPDFR

Secondary structure (DSSP, 8-state):
-HHHHHHHHHHHHTTHHHHHHHHHHHHHHHHHHTHHHHGGGGHHHHS-TT--TTTTT-------HHHHHHHHHHHHHHHHHHHHHHHHHHHHHHHSSTT---SPPPTT-TTTTSPPPSSHHHHHTS-HHHHHHHHTTSTTTGGGGTS--HHHHHHHTSTT-EEETTTTEEE-TT-SS-EEHHHHHHHHHHHHHHHHHHHHHHHHHHHHT-GGG-